Protein AF-A0A2R6CZS1-F1 (afdb_monomer_lite)

Secondary structure (DSSP, 8-state):
------------------------------------TTT---------TTHHHHHHHHHTTPPTTPPEEEEEEEEEGGGTTEEEEEEEESSEEEEE-TTS-EEEEEGGGEEEEEEEEEEEEEEE---HHHHHHHHHHHHHHHHHHHHHH-SSTHHHHHHHHHHHHHHHHHHHHHTT--THHHHHHHHHTSTTHHHHHHHHHHHHHHTTT--HHHHHHHHHHHHHHHHHHHHHHH-SSSHHHHHHHHHHHHHHHHHHHHHTGGGS---EEEEEEEEEEEEEETTS-EEEEEE-TT--HHHHHHHHHHHSPPPPP--

Structure (mmCIF, N/CA/C/O backbone):
data_AF-A0A2R6CZS1-F1
#
_entry.id   AF-A0A2R6CZS1-F1
#
loop_
_atom_site.group_PDB
_atom_site.id
_atom_site.type_symbol
_atom_site.label_atom_id
_atom_site.label_alt_id
_atom_site.label_comp_id
_atom_site.label_asym_id
_atom_site.label_entity_id
_atom_site.label_seq_id
_atom_site.pdbx_PDB_ins_code
_atom_site.Cartn_x
_atom_site.Cartn_y
_atom_site.Cartn_z
_atom_site.occupancy
_atom_site.B_iso_or_equiv
_atom_site.auth_seq_id
_atom_site.auth_comp_id
_atom_site.auth_asym_id
_atom_site.auth_atom_id
_atom_site.pdbx_PDB_model_num
ATOM 1 N N . MET A 1 1 ? -24.677 67.839 47.424 1.00 44.09 1 MET A N 1
ATOM 2 C CA . MET A 1 1 ? -24.000 68.093 46.146 1.00 44.09 1 MET A CA 1
ATOM 3 C C . MET A 1 1 ? -23.561 66.754 45.593 1.00 44.09 1 MET A C 1
ATOM 5 O O . MET A 1 1 ? -22.466 66.319 45.911 1.00 44.09 1 MET A O 1
ATOM 9 N N . ASP A 1 2 ? -24.341 65.982 44.859 1.00 48.34 2 ASP A N 1
ATOM 10 C CA . ASP A 1 2 ? -25.767 65.930 44.513 1.00 48.34 2 ASP A CA 1
ATOM 11 C C . ASP A 1 2 ? -25.983 64.448 44.155 1.00 48.34 2 ASP A C 1
ATOM 13 O O . ASP A 1 2 ? -25.131 63.836 43.513 1.00 48.34 2 ASP A O 1
ATOM 17 N N . ASP A 1 3 ? -26.967 63.788 44.759 1.00 51.31 3 ASP A N 1
ATOM 18 C CA . ASP A 1 3 ? -28.155 63.249 44.090 1.00 51.31 3 ASP A CA 1
ATOM 19 C C . ASP A 1 3 ? -28.030 63.059 42.572 1.00 51.31 3 ASP A C 1
ATOM 21 O O . ASP A 1 3 ? -27.931 64.033 41.829 1.00 51.31 3 ASP A O 1
ATOM 25 N N . SER A 1 4 ? -28.158 61.810 42.104 1.00 56.03 4 SER A N 1
ATOM 26 C CA . SER A 1 4 ? -29.097 61.453 41.025 1.00 56.03 4 SER A CA 1
ATOM 27 C C . SER A 1 4 ? -29.166 59.942 40.801 1.00 56.03 4 SER A C 1
ATOM 29 O O . SER A 1 4 ? -28.193 59.278 40.452 1.00 56.03 4 SER A O 1
ATOM 31 N N . ALA A 1 5 ? -30.379 59.434 40.995 1.00 55.00 5 ALA A N 1
ATOM 32 C CA . ALA A 1 5 ? -30.852 58.114 40.628 1.00 55.00 5 ALA A CA 1
ATOM 33 C C . ALA A 1 5 ? -31.089 57.982 39.112 1.00 55.00 5 ALA A C 1
ATOM 35 O O . ALA A 1 5 ? -31.274 58.982 38.424 1.00 55.00 5 ALA A O 1
ATOM 36 N N . THR A 1 6 ? -31.151 56.741 38.618 1.00 56.19 6 THR A N 1
ATOM 37 C CA . THR A 1 6 ? -32.088 56.205 37.594 1.00 56.19 6 THR A CA 1
ATOM 38 C C . THR A 1 6 ? -31.673 54.745 37.343 1.00 56.19 6 THR A C 1
ATOM 40 O O . THR A 1 6 ? -30.538 54.476 36.974 1.00 56.19 6 THR A O 1
ATOM 43 N N . ALA A 1 7 ? -32.421 53.730 37.785 1.00 47.34 7 ALA A N 1
ATOM 44 C CA . ALA A 1 7 ? -33.712 53.263 37.266 1.00 47.34 7 ALA A CA 1
ATOM 45 C C . ALA A 1 7 ? -33.646 52.949 35.760 1.00 47.34 7 ALA A C 1
ATOM 47 O O . ALA A 1 7 ? -33.643 53.850 34.928 1.00 47.34 7 ALA A O 1
ATOM 48 N N . GLY A 1 8 ? -33.592 51.655 35.436 1.00 52.16 8 GLY A N 1
ATOM 49 C CA . GLY A 1 8 ? -33.530 51.121 34.077 1.00 52.16 8 GLY A CA 1
ATOM 50 C C . GLY A 1 8 ? -33.939 49.653 34.063 1.00 52.16 8 GLY A C 1
ATOM 51 O O . GLY A 1 8 ? -33.132 48.768 33.800 1.00 52.16 8 GLY A O 1
ATOM 52 N N . GLU A 1 9 ? -35.192 49.425 34.440 1.00 49.03 9 GLU A N 1
ATOM 53 C CA . GLU A 1 9 ? -35.922 48.165 34.380 1.00 49.03 9 GLU A CA 1
ATOM 54 C C . GLU A 1 9 ? -36.107 47.747 32.915 1.00 49.03 9 GLU A C 1
ATOM 56 O O . GLU A 1 9 ? -36.651 48.494 32.104 1.00 49.03 9 GLU A O 1
ATOM 61 N N . GLY A 1 10 ? -35.611 46.562 32.566 1.00 52.50 10 GLY A N 1
ATOM 62 C CA . GLY A 1 10 ? -35.689 45.998 31.222 1.00 52.50 10 GLY A CA 1
ATOM 63 C C . GLY A 1 10 ? -35.958 44.504 31.296 1.00 52.50 10 GLY A C 1
ATOM 64 O O . GLY A 1 10 ? -35.114 43.698 30.913 1.00 52.50 10 GLY A O 1
ATOM 65 N N . ALA A 1 11 ? -37.121 44.138 31.835 1.00 49.41 11 ALA A N 1
ATOM 66 C CA . ALA A 1 11 ? -37.651 42.785 31.765 1.00 49.41 11 ALA A CA 1
ATOM 67 C C . ALA A 1 11 ? -37.912 42.428 30.292 1.00 49.41 11 ALA A C 1
ATOM 69 O O . ALA A 1 11 ? -38.894 42.859 29.697 1.00 49.41 11 ALA A O 1
ATOM 70 N N . SER A 1 12 ? -36.996 41.671 29.692 1.00 57.50 12 SER A N 1
ATOM 71 C CA . SER A 1 12 ? -37.218 41.028 28.399 1.00 57.50 12 SER A CA 1
ATOM 72 C C . SER A 1 12 ? -37.677 39.599 28.655 1.00 57.50 12 SER A C 1
ATOM 74 O O . SER A 1 12 ? -36.883 38.741 29.039 1.00 57.50 12 SER A O 1
ATOM 76 N N . GLU A 1 13 ? -38.977 39.370 28.471 1.00 51.00 13 GLU A N 1
ATOM 77 C CA . GLU A 1 13 ? -39.574 38.044 28.340 1.00 51.00 13 GLU A CA 1
ATOM 78 C C . GLU A 1 13 ? -38.841 37.250 27.246 1.00 51.00 13 GLU A C 1
ATOM 80 O O . GLU A 1 13 ? -38.800 37.689 26.090 1.00 51.00 13 GLU A O 1
ATOM 85 N N . PRO A 1 14 ? -38.286 36.063 27.537 1.00 56.94 14 PRO A N 1
ATOM 86 C CA . PRO A 1 14 ? -37.882 35.158 26.482 1.00 56.94 14 PRO A CA 1
ATOM 87 C C . PRO A 1 14 ? -39.150 34.551 25.883 1.00 56.94 14 PRO A C 1
ATOM 89 O O . PRO A 1 14 ? -39.787 33.675 26.464 1.00 56.94 14 PRO A O 1
ATOM 92 N N . THR A 1 15 ? -39.526 35.039 24.702 1.00 50.44 15 THR A N 1
ATOM 93 C CA . THR A 1 15 ? -40.573 34.448 23.871 1.00 50.44 15 THR A CA 1
ATOM 94 C C . THR A 1 15 ? -40.178 33.009 23.542 1.00 50.44 15 THR A C 1
ATOM 96 O O . THR A 1 15 ? -39.342 32.751 22.672 1.00 50.44 15 THR A O 1
ATOM 99 N N . GLU A 1 16 ? -40.775 32.067 24.267 1.00 47.72 16 GLU A N 1
ATOM 100 C CA . GLU A 1 16 ? -40.682 30.629 24.053 1.00 47.72 16 GLU A CA 1
ATOM 101 C C . GLU A 1 16 ? -41.323 30.291 22.702 1.00 47.72 16 GLU A C 1
ATOM 103 O O . GLU A 1 16 ? -42.502 29.964 22.572 1.00 47.72 16 GLU A O 1
ATOM 108 N N . LYS A 1 17 ? -40.530 30.428 21.638 1.00 52.31 17 LYS A N 1
ATOM 109 C CA . LYS A 1 17 ? -40.900 29.978 20.302 1.00 52.31 17 LYS A CA 1
ATOM 110 C C . LYS A 1 17 ? -40.802 28.457 20.307 1.00 52.31 17 LYS A C 1
ATOM 112 O O . LYS A 1 17 ? -39.760 27.877 20.007 1.00 52.31 17 LYS A O 1
ATOM 117 N N . ARG A 1 18 ? -41.907 27.824 20.697 1.00 48.62 18 ARG A N 1
ATOM 118 C CA . ARG A 1 18 ? -42.174 26.391 20.584 1.00 48.62 18 ARG A CA 1
ATOM 119 C C . ARG A 1 18 ? -42.077 26.002 19.107 1.00 48.62 18 ARG A C 1
ATOM 121 O O . ARG A 1 18 ? -43.036 26.091 18.348 1.00 48.62 18 ARG A O 1
ATOM 128 N N . VAL A 1 19 ? -40.866 25.669 18.670 1.00 52.28 19 VAL A N 1
ATOM 129 C CA . VAL A 1 19 ? -40.621 25.077 17.359 1.00 52.28 19 VAL A CA 1
ATOM 130 C C . VAL A 1 19 ? -41.009 23.614 17.489 1.00 52.28 19 VAL A C 1
ATOM 132 O O . VAL A 1 19 ? -40.225 22.802 17.981 1.00 52.28 19 VAL A O 1
ATOM 135 N N . ASP A 1 20 ? -42.227 23.300 17.053 1.00 46.69 20 ASP A N 1
ATOM 136 C CA . ASP A 1 20 ? -42.626 21.949 16.676 1.00 46.69 20 ASP A CA 1
ATOM 137 C C . ASP A 1 20 ? -41.638 21.448 15.617 1.00 46.69 20 ASP A C 1
ATOM 139 O O . ASP A 1 20 ? -41.777 21.677 14.413 1.00 46.69 20 ASP A O 1
ATOM 143 N N . ARG A 1 21 ? -40.573 20.784 16.076 1.00 47.84 21 ARG A N 1
ATOM 144 C CA . ARG A 1 21 ? -39.733 19.956 15.219 1.00 47.84 21 ARG A CA 1
ATOM 145 C C . ARG A 1 21 ? -40.563 18.738 14.861 1.00 47.84 21 ARG A C 1
ATOM 147 O O . ARG A 1 21 ? -40.513 17.717 15.540 1.00 47.84 21 ARG A O 1
ATOM 154 N N . GLY A 1 22 ? -41.321 18.877 13.777 1.00 40.66 22 GLY A N 1
ATOM 155 C CA . GLY A 1 22 ? -41.862 17.754 13.037 1.00 40.66 22 GLY A CA 1
ATOM 156 C C . GLY A 1 22 ? -40.741 16.752 12.791 1.00 40.66 22 GLY A C 1
ATOM 157 O O . GLY A 1 22 ? -39.797 17.016 12.041 1.00 40.66 22 GLY A O 1
ATOM 158 N N . VAL A 1 23 ? -40.841 15.617 13.476 1.00 49.78 23 VAL A N 1
ATOM 159 C CA . VAL A 1 23 ? -40.078 14.404 13.212 1.00 49.78 23 VAL A CA 1
ATOM 160 C C . VAL A 1 23 ? -40.515 13.944 11.826 1.00 49.78 23 VAL A C 1
ATOM 162 O O . VAL A 1 23 ? -41.456 13.174 11.663 1.00 49.78 23 VAL A O 1
ATOM 165 N N . SER A 1 24 ? -39.887 14.513 10.797 1.00 43.50 24 SER A N 1
ATOM 166 C CA . SER A 1 24 ? -39.985 13.984 9.447 1.00 43.50 24 SER A CA 1
ATOM 167 C C . SER A 1 24 ? -39.262 12.648 9.469 1.00 43.50 24 SER A C 1
ATOM 169 O O . SER A 1 24 ? -38.033 12.575 9.510 1.00 43.50 24 SER A O 1
ATOM 171 N N . ASN A 1 25 ? -40.064 11.587 9.527 1.00 42.94 25 ASN A N 1
ATOM 172 C CA . ASN A 1 25 ? -39.655 10.230 9.222 1.00 42.94 25 ASN A CA 1
ATOM 173 C C . ASN A 1 25 ? -39.038 10.277 7.823 1.00 42.94 25 ASN A C 1
ATOM 175 O O . ASN A 1 25 ? -39.735 10.320 6.810 1.00 42.94 25 ASN A O 1
ATOM 179 N N . ARG A 1 26 ? -37.710 10.389 7.776 1.00 45.34 26 ARG A N 1
ATOM 180 C CA . ARG A 1 26 ? -36.924 10.285 6.557 1.00 45.34 26 ARG A CA 1
ATOM 181 C C . ARG A 1 26 ? -36.948 8.812 6.196 1.00 45.34 26 ARG A C 1
ATOM 183 O O . ARG A 1 26 ? -36.054 8.065 6.569 1.00 45.34 26 ARG A O 1
ATOM 190 N N . GLU A 1 27 ? -38.039 8.410 5.554 1.00 43.69 27 GLU A N 1
ATOM 191 C CA . GLU A 1 27 ? -38.155 7.126 4.892 1.00 43.69 27 GLU A CA 1
ATOM 192 C C . GLU A 1 27 ? -36.938 6.981 3.985 1.00 43.69 27 GLU A C 1
ATOM 194 O O . GLU A 1 27 ? -36.731 7.756 3.042 1.00 43.69 27 GLU A O 1
ATOM 199 N N . ASP A 1 28 ? -36.098 6.020 4.359 1.00 45.66 28 ASP A N 1
ATOM 200 C CA . ASP A 1 28 ? -35.058 5.439 3.538 1.00 45.66 28 ASP A CA 1
ATOM 201 C C . ASP A 1 28 ? -35.675 5.112 2.180 1.00 45.66 28 ASP A C 1
ATOM 203 O O . ASP A 1 28 ? -36.330 4.086 1.982 1.00 45.66 28 ASP A O 1
ATOM 207 N N . ARG A 1 29 ? -35.489 6.021 1.218 1.00 45.75 29 ARG A N 1
ATOM 208 C CA . ARG A 1 29 ? -35.665 5.702 -0.190 1.00 45.75 29 ARG A CA 1
ATOM 209 C C . ARG A 1 29 ? -34.675 4.592 -0.476 1.00 45.75 29 ARG A C 1
ATOM 211 O O . ARG A 1 29 ? -33.485 4.857 -0.631 1.00 45.75 29 ARG A O 1
ATOM 218 N N . GLY A 1 30 ? -35.194 3.369 -0.526 1.00 44.06 30 GLY A N 1
ATOM 219 C CA . GLY A 1 30 ? -34.511 2.208 -1.058 1.00 44.06 30 GLY A CA 1
ATOM 220 C C . GLY A 1 30 ? -33.916 2.584 -2.404 1.00 44.06 30 GLY A C 1
ATOM 221 O O . GLY A 1 30 ? -34.618 2.692 -3.409 1.00 44.06 30 GLY A O 1
ATOM 222 N N . VAL A 1 31 ? -32.613 2.852 -2.394 1.00 50.25 31 VAL A N 1
ATOM 223 C CA . VAL A 1 31 ? -31.804 2.988 -3.594 1.00 50.25 31 VAL A CA 1
ATOM 224 C C . VAL A 1 31 ? -31.843 1.612 -4.236 1.00 50.25 31 VAL A C 1
ATOM 226 O O . VAL A 1 31 ? -31.156 0.691 -3.801 1.00 50.25 31 VAL A O 1
ATOM 229 N N . SER A 1 32 ? -32.750 1.474 -5.202 1.00 44.06 32 SER A N 1
ATOM 230 C CA . SER A 1 32 ? -32.903 0.303 -6.053 1.00 44.06 32 SER A CA 1
ATOM 231 C C . SER A 1 32 ? -31.525 -0.100 -6.552 1.00 44.06 32 SER A C 1
ATOM 233 O O . SER A 1 32 ? -30.877 0.673 -7.261 1.00 44.06 32 SER A O 1
ATOM 235 N N . GLY A 1 33 ? -31.084 -1.284 -6.124 1.00 46.06 33 GLY A N 1
ATOM 236 C CA . GLY A 1 33 ? -29.818 -1.889 -6.501 1.00 46.06 33 GLY A CA 1
ATOM 237 C C . GLY A 1 33 ? -29.716 -1.936 -8.014 1.00 46.06 33 GLY A C 1
ATOM 238 O O . GLY A 1 33 ? -30.390 -2.718 -8.675 1.00 46.06 33 GLY A O 1
ATOM 239 N N . ARG A 1 34 ? -28.913 -1.030 -8.567 1.00 52.91 34 ARG A N 1
ATOM 240 C CA . ARG A 1 34 ? -28.350 -1.222 -9.888 1.00 52.91 34 ARG A CA 1
ATOM 241 C C . ARG A 1 34 ? -27.202 -2.188 -9.659 1.00 52.91 34 ARG A C 1
ATOM 243 O O . ARG A 1 34 ? -26.271 -1.878 -8.919 1.00 52.91 34 ARG A O 1
ATOM 250 N N . ASP A 1 35 ? -27.363 -3.383 -10.192 1.00 48.62 35 ASP A N 1
ATOM 251 C CA . ASP A 1 35 ? -26.423 -4.482 -10.072 1.00 48.62 35 ASP A CA 1
ATOM 252 C C . ASP A 1 35 ? -25.105 -4.127 -10.778 1.00 48.62 35 ASP A C 1
ATOM 254 O O . ASP A 1 35 ? -24.860 -4.508 -11.920 1.00 48.62 35 ASP A O 1
ATOM 258 N N . ASP A 1 36 ? -24.231 -3.392 -10.086 1.00 55.59 36 ASP A N 1
ATOM 259 C CA . ASP A 1 36 ? -22.826 -3.159 -10.451 1.00 55.59 36 ASP A CA 1
ATOM 260 C C . ASP A 1 36 ? -22.000 -4.451 -10.248 1.00 55.59 36 ASP A C 1
ATOM 262 O O . ASP A 1 36 ? -20.917 -4.457 -9.663 1.00 55.59 36 ASP A O 1
ATOM 266 N N . HIS A 1 37 ? -22.523 -5.590 -10.707 1.00 53.00 37 HIS A N 1
ATOM 267 C CA . HIS A 1 37 ? -21.981 -6.933 -10.478 1.00 53.00 37 HIS A CA 1
ATOM 268 C C . HIS A 1 37 ? -20.687 -7.242 -11.250 1.00 53.00 37 HIS A C 1
ATOM 270 O O . HIS A 1 37 ? -20.200 -8.366 -11.179 1.00 53.00 37 HIS A O 1
ATOM 276 N N . GLY A 1 38 ? -20.109 -6.275 -11.968 1.00 57.00 38 GLY A N 1
ATOM 277 C CA . GLY A 1 38 ? -18.958 -6.522 -12.843 1.00 57.00 38 GLY A CA 1
ATOM 278 C C . GLY A 1 38 ? -17.673 -5.754 -12.538 1.00 57.00 38 GLY A C 1
ATOM 279 O O . GLY A 1 38 ? -16.644 -6.114 -13.096 1.00 57.00 38 GLY A O 1
ATOM 280 N N . LEU A 1 39 ? -17.699 -4.695 -11.717 1.00 63.91 39 LEU A N 1
ATOM 281 C CA . LEU A 1 39 ? -16.552 -3.768 -11.615 1.00 63.91 39 LEU A CA 1
ATOM 282 C C . LEU A 1 39 ? -16.016 -3.543 -10.204 1.00 63.91 39 LEU A C 1
ATOM 284 O O . LEU A 1 39 ? -14.946 -2.954 -10.064 1.00 63.91 39 LEU A O 1
ATOM 288 N N . THR A 1 40 ? -16.729 -3.985 -9.167 1.00 69.12 40 THR A N 1
ATOM 289 C CA . THR A 1 40 ? -16.258 -3.814 -7.792 1.00 69.12 40 THR A CA 1
ATOM 290 C C . THR A 1 40 ? -16.286 -5.122 -7.033 1.00 69.12 40 THR A C 1
ATOM 292 O O . THR A 1 40 ? -17.357 -5.613 -6.668 1.00 69.12 40 THR A O 1
ATOM 295 N N . THR A 1 41 ? -15.109 -5.652 -6.727 1.00 78.38 41 THR A N 1
ATOM 296 C CA . THR A 1 41 ? -14.991 -6.723 -5.745 1.00 78.38 41 THR A CA 1
ATOM 297 C C . THR A 1 41 ? -15.177 -6.126 -4.357 1.00 78.38 41 THR A C 1
ATOM 299 O O . THR A 1 41 ? -14.598 -5.094 -3.996 1.00 78.38 41 THR A O 1
ATOM 302 N N . VAL A 1 42 ? -16.053 -6.752 -3.573 1.00 79.56 42 VAL A N 1
ATOM 303 C CA . VAL A 1 42 ? -16.189 -6.439 -2.153 1.00 79.56 42 VAL A CA 1
ATOM 304 C C . VAL A 1 42 ? -15.013 -7.103 -1.459 1.00 79.56 42 VAL A C 1
ATOM 306 O O . VAL A 1 42 ? -15.016 -8.313 -1.241 1.00 79.56 42 VAL A O 1
ATOM 309 N N . GLU A 1 43 ? -13.989 -6.321 -1.135 1.00 78.94 43 GLU A N 1
ATOM 310 C CA . GLU A 1 43 ? -12.891 -6.838 -0.330 1.00 78.94 43 GLU A CA 1
ATOM 311 C C . GLU A 1 43 ? -13.422 -7.156 1.060 1.00 78.94 43 GLU A C 1
ATOM 313 O O . GLU A 1 43 ? -13.919 -6.289 1.787 1.00 78.94 43 GLU A O 1
ATOM 318 N N . GLN A 1 44 ? -13.327 -8.435 1.407 1.00 77.38 44 GLN A N 1
ATOM 319 C CA . GLN A 1 44 ? -13.582 -8.888 2.756 1.00 77.38 44 GLN A CA 1
ATOM 320 C C . GLN A 1 44 ? -12.622 -8.146 3.681 1.00 77.38 44 GLN A C 1
ATOM 322 O O . GLN A 1 44 ? -11.414 -8.146 3.443 1.00 77.38 44 GLN A O 1
ATOM 327 N N . TRP A 1 45 ? -13.170 -7.504 4.715 1.00 77.50 45 TRP A N 1
ATOM 328 C CA . TRP A 1 45 ? -12.379 -6.849 5.748 1.00 77.50 45 TRP A CA 1
ATOM 329 C C . TRP A 1 45 ? -11.324 -7.833 6.253 1.00 77.50 45 TRP A C 1
ATOM 331 O O . TRP A 1 45 ? -11.653 -8.836 6.890 1.00 77.50 45 TRP A O 1
ATOM 341 N N . ARG A 1 46 ? -10.060 -7.571 5.914 1.00 70.62 46 ARG A N 1
ATOM 342 C CA . ARG A 1 46 ? -8.929 -8.296 6.470 1.00 70.62 46 ARG A CA 1
ATOM 343 C C . ARG A 1 46 ? -8.442 -7.478 7.653 1.00 70.62 46 ARG A C 1
ATOM 345 O O . ARG A 1 46 ? -7.879 -6.407 7.416 1.00 70.62 46 ARG A O 1
ATOM 352 N N . PRO A 1 47 ? -8.664 -7.940 8.895 1.00 58.75 47 PRO A N 1
ATOM 353 C CA . PRO A 1 47 ? -7.902 -7.393 9.999 1.00 58.75 47 PRO A CA 1
ATOM 354 C C . PRO A 1 47 ? -6.406 -7.489 9.642 1.00 58.75 47 PRO A C 1
ATOM 356 O O . PRO A 1 47 ? -6.012 -8.464 8.979 1.00 58.75 47 PRO A O 1
ATOM 359 N N . PRO A 1 48 ? -5.559 -6.511 10.013 1.00 59.00 48 PRO A N 1
ATOM 360 C CA . PRO A 1 48 ? -4.123 -6.770 10.070 1.00 59.00 48 PRO A CA 1
ATOM 361 C C . PRO A 1 48 ? -3.904 -8.103 10.803 1.00 59.00 48 PRO A C 1
ATOM 363 O O . PRO A 1 48 ? -4.696 -8.502 11.648 1.00 59.00 48 PRO A O 1
ATOM 366 N N . SER A 1 49 ? -2.890 -8.879 10.427 1.00 54.00 49 SER A N 1
ATOM 367 C CA . SER A 1 49 ? -2.702 -10.276 10.864 1.00 54.00 49 SER A CA 1
ATOM 368 C C . SER A 1 49 ? -2.362 -10.445 12.362 1.00 54.00 49 SER A C 1
ATOM 370 O O . SER A 1 49 ? -1.680 -11.388 12.753 1.00 54.00 49 SER A O 1
ATOM 372 N N . SER A 1 50 ? -2.817 -9.525 13.204 1.00 63.22 50 SER A N 1
ATOM 373 C CA . SER A 1 50 ? -2.454 -9.290 14.588 1.00 63.22 50 SER A CA 1
ATOM 374 C C . SER A 1 50 ? -3.550 -9.646 15.586 1.00 63.22 50 SER A C 1
ATOM 376 O O . SER A 1 50 ? -3.367 -9.324 16.748 1.00 63.22 50 SER A O 1
ATOM 378 N N . ALA A 1 51 ? -4.645 -10.327 15.226 1.00 63.31 51 ALA A N 1
ATOM 379 C CA . ALA A 1 51 ? -5.748 -10.537 16.182 1.00 63.31 51 ALA A CA 1
ATOM 380 C C . ALA A 1 51 ? -5.294 -11.244 17.479 1.00 63.31 51 ALA A C 1
ATOM 382 O O . ALA A 1 51 ? -5.815 -10.994 18.568 1.00 63.31 51 ALA A O 1
ATOM 383 N N . LEU A 1 52 ? -4.262 -12.090 17.378 1.00 64.44 52 LEU A N 1
ATOM 384 C CA . LEU A 1 52 ? -3.583 -12.684 18.531 1.00 64.44 52 LEU A CA 1
ATOM 385 C C . LEU A 1 52 ? -2.730 -11.665 19.307 1.00 64.44 52 LEU A C 1
ATOM 387 O O . LEU A 1 52 ? -2.774 -11.658 20.536 1.00 64.44 52 LEU A O 1
ATOM 391 N N . CYS A 1 53 ? -2.026 -10.772 18.610 1.00 79.00 53 CYS A N 1
ATOM 392 C CA . CYS A 1 53 ? -1.309 -9.647 19.213 1.00 79.00 53 CYS A CA 1
ATOM 393 C C . CYS A 1 53 ? -2.260 -8.630 19.863 1.00 79.00 53 CYS A C 1
ATOM 395 O O . CYS A 1 53 ? -1.901 -8.029 20.865 1.00 79.00 53 CYS A O 1
ATOM 397 N N . ALA A 1 54 ? -3.478 -8.449 19.345 1.00 83.19 54 ALA A N 1
ATOM 398 C CA . ALA A 1 54 ? -4.459 -7.519 19.892 1.00 83.19 54 ALA A CA 1
ATOM 399 C C . ALA A 1 54 ? -4.885 -7.933 21.304 1.00 83.19 54 ALA A C 1
ATOM 401 O O . ALA A 1 54 ? -4.938 -7.110 22.216 1.00 83.19 54 ALA A O 1
ATOM 402 N N . ARG A 1 55 ? -5.123 -9.234 21.517 1.00 88.81 55 ARG A N 1
ATOM 403 C CA . ARG A 1 55 ? -5.471 -9.756 22.841 1.00 88.81 55 ARG A CA 1
ATOM 404 C C . ARG A 1 55 ? -4.315 -9.655 23.832 1.00 88.81 55 ARG A C 1
ATOM 406 O O . ARG A 1 55 ? -4.567 -9.311 24.984 1.00 88.81 55 ARG A O 1
ATOM 413 N N . SER A 1 56 ? -3.086 -9.967 23.415 1.00 90.44 56 SER A N 1
ATOM 414 C CA . SER A 1 56 ? -1.919 -9.824 24.293 1.00 90.44 56 SER A CA 1
ATOM 415 C C . SER A 1 56 ? -1.656 -8.356 24.619 1.00 90.44 56 SER A C 1
ATOM 417 O O . SER A 1 56 ? -1.527 -8.027 25.792 1.00 90.44 56 SER A O 1
ATOM 419 N N . ALA A 1 57 ? -1.699 -7.477 23.613 1.00 90.31 57 ALA A N 1
ATOM 420 C CA . ALA A 1 57 ? -1.479 -6.043 23.773 1.00 90.31 57 ALA A CA 1
ATOM 421 C C . ALA A 1 57 ? -2.490 -5.425 24.740 1.00 90.31 57 ALA A C 1
ATOM 423 O O . ALA A 1 57 ? -2.098 -4.742 25.672 1.00 90.31 57 ALA A O 1
ATOM 424 N N . VAL A 1 58 ? -3.789 -5.709 24.588 1.00 93.88 58 VAL A N 1
ATOM 425 C CA . VAL A 1 58 ? -4.805 -5.207 25.530 1.00 93.88 58 VAL A CA 1
ATOM 426 C C . VAL A 1 58 ? -4.667 -5.858 26.909 1.00 93.88 58 VAL A C 1
ATOM 428 O O . VAL A 1 58 ? -4.887 -5.196 27.923 1.00 93.88 58 VAL A O 1
ATOM 431 N N . GLY A 1 59 ? -4.293 -7.140 26.961 1.00 94.44 59 GLY A N 1
ATOM 432 C CA . GLY A 1 59 ? -4.132 -7.899 28.200 1.00 94.44 59 GLY A CA 1
ATOM 433 C C . GLY A 1 59 ? -3.114 -7.295 29.167 1.00 94.44 59 GLY A C 1
ATOM 434 O O . GLY A 1 59 ? -3.333 -7.347 30.375 1.00 94.44 59 GLY A O 1
ATOM 435 N N . GLU A 1 60 ? -2.057 -6.669 28.649 1.00 95.25 60 GLU A N 1
ATOM 436 C CA . GLU A 1 60 ? -1.022 -5.996 29.448 1.00 95.25 60 GLU A CA 1
ATOM 437 C C . GLU A 1 60 ? -1.540 -4.763 30.209 1.00 95.25 60 GLU A C 1
ATOM 439 O O . GLU A 1 60 ? -0.987 -4.409 31.249 1.00 95.25 60 GLU A O 1
ATOM 444 N N . TYR A 1 61 ? -2.634 -4.146 29.747 1.00 95.69 61 TYR A N 1
ATOM 445 C CA . TYR A 1 61 ? -3.234 -2.957 30.369 1.00 95.69 61 TYR A CA 1
ATOM 446 C C . TYR A 1 61 ? -4.473 -3.267 31.227 1.00 95.69 61 TYR A C 1
ATOM 448 O O . TYR A 1 61 ? -5.075 -2.351 31.805 1.00 95.69 61 TYR A O 1
ATOM 456 N N . LEU A 1 62 ? -4.878 -4.540 31.331 1.00 96.81 62 LEU A N 1
ATOM 457 C CA . LEU A 1 62 ? -6.008 -4.946 32.168 1.00 96.81 62 LEU A CA 1
ATOM 458 C C . LEU A 1 62 ? -5.652 -4.855 33.655 1.00 96.81 62 LEU A C 1
ATOM 460 O O . LEU A 1 62 ? -4.604 -5.316 34.104 1.00 96.81 62 LEU A O 1
ATOM 464 N N . GLY A 1 63 ? -6.564 -4.284 34.444 1.00 95.81 63 GLY A N 1
ATOM 465 C CA . GLY A 1 63 ? -6.430 -4.266 35.896 1.00 95.81 63 GLY A CA 1
ATOM 466 C C . GLY A 1 63 ? -6.629 -5.656 36.508 1.00 95.81 63 GLY A C 1
ATOM 467 O O . GLY A 1 63 ? -7.272 -6.531 35.926 1.00 95.81 63 GLY A O 1
ATOM 468 N N . ALA A 1 64 ? -6.133 -5.860 37.731 1.00 95.06 64 ALA A N 1
ATOM 469 C CA . ALA A 1 64 ? -6.363 -7.103 38.467 1.00 95.06 64 ALA A CA 1
ATOM 470 C C . ALA A 1 64 ? -7.874 -7.363 38.648 1.00 95.06 64 ALA A C 1
ATOM 472 O O . ALA A 1 64 ? -8.592 -6.550 39.232 1.00 95.06 64 ALA A O 1
ATOM 473 N N . GLY A 1 65 ? -8.359 -8.496 38.131 1.00 95.06 65 GLY A N 1
ATOM 474 C CA . GLY A 1 65 ? -9.780 -8.867 38.160 1.00 95.06 65 GLY A CA 1
ATOM 475 C C . GLY A 1 65 ? -10.643 -8.200 37.082 1.00 95.06 65 GLY A C 1
ATOM 476 O O . GLY A 1 65 ? -11.853 -8.430 37.039 1.00 95.06 65 GLY A O 1
ATOM 477 N N . GLU A 1 66 ? -10.053 -7.398 36.196 1.00 96.69 66 GLU A N 1
ATOM 478 C CA . GLU A 1 66 ? -10.752 -6.859 35.039 1.00 96.69 66 GLU A CA 1
ATOM 479 C C . GLU A 1 66 ? -10.854 -7.930 33.951 1.00 96.69 66 GLU A C 1
ATOM 481 O O . GLU A 1 66 ? -9.855 -8.466 33.474 1.00 96.69 66 GLU A O 1
ATOM 486 N N . SER A 1 67 ? -12.086 -8.258 33.563 1.00 95.88 67 SER A N 1
ATOM 487 C CA . SER A 1 67 ? -12.349 -9.164 32.452 1.00 95.88 67 SER A CA 1
ATOM 488 C C . SER A 1 67 ? -12.723 -8.373 31.213 1.00 95.88 67 SER A C 1
ATOM 490 O O . SER A 1 67 ? -13.488 -7.402 31.244 1.00 95.88 67 SER A O 1
ATOM 492 N N . LEU A 1 68 ? -12.159 -8.817 30.104 1.00 96.00 68 LEU A N 1
ATOM 493 C CA . LEU A 1 68 ? -12.443 -8.264 28.807 1.00 96.00 68 LEU A CA 1
ATOM 494 C C . LEU A 1 68 ? -13.706 -8.931 28.242 1.00 96.00 68 LEU A C 1
ATOM 496 O O . LEU A 1 68 ? -13.808 -10.157 28.228 1.00 96.00 68 LEU A O 1
ATOM 500 N N . GLN A 1 69 ? -14.661 -8.119 27.789 1.00 95.56 69 GLN A N 1
ATOM 501 C CA . GLN A 1 69 ? -15.941 -8.577 27.239 1.00 95.56 69 GLN A CA 1
ATOM 502 C C . GLN A 1 69 ? -15.901 -8.693 25.714 1.00 95.56 69 GLN A C 1
ATOM 504 O O . GLN A 1 69 ? -16.405 -9.666 25.159 1.00 95.56 69 GLN A O 1
ATOM 509 N N . VAL A 1 70 ? -15.284 -7.716 25.042 1.00 95.25 70 VAL A N 1
ATOM 510 C CA . VAL A 1 70 ? -15.142 -7.680 23.578 1.00 95.25 70 VAL A CA 1
ATOM 511 C C . VAL A 1 70 ? -13.717 -7.258 23.237 1.00 95.25 70 VAL A C 1
ATOM 513 O O . VAL A 1 70 ? -13.232 -6.266 23.774 1.00 95.25 70 VAL A O 1
ATOM 516 N N . ILE A 1 71 ? -13.043 -8.020 22.373 1.00 94.81 71 ILE A N 1
ATOM 517 C CA . ILE A 1 71 ? -11.829 -7.583 21.671 1.00 94.81 71 ILE A CA 1
ATOM 518 C C . ILE A 1 71 ? -12.228 -7.382 20.228 1.00 94.81 71 ILE A C 1
ATOM 520 O O . ILE A 1 71 ? -12.919 -8.225 19.655 1.00 94.81 71 ILE A O 1
ATOM 524 N N . ASP A 1 72 ? -11.739 -6.301 19.653 1.00 94.12 72 ASP A N 1
ATOM 525 C CA . ASP A 1 72 ? -11.832 -6.058 18.232 1.00 94.12 72 ASP A CA 1
ATOM 526 C C . ASP A 1 72 ? -10.560 -5.387 17.721 1.00 94.12 72 ASP A C 1
ATOM 528 O O . ASP A 1 72 ? -9.799 -4.792 18.487 1.00 94.12 72 ASP A O 1
ATOM 532 N N . GLU A 1 73 ? -10.337 -5.472 16.419 1.00 92.50 73 GLU A N 1
ATOM 533 C CA . GLU A 1 73 ? -9.303 -4.692 15.754 1.00 92.50 73 GLU A CA 1
ATOM 534 C C . GLU A 1 73 ? -9.941 -3.524 15.022 1.00 92.50 73 GLU A C 1
ATOM 536 O O . GLU A 1 73 ? -10.905 -3.677 14.267 1.00 92.50 73 GLU A O 1
ATOM 541 N N . VAL A 1 74 ? -9.382 -2.342 15.237 1.00 93.19 74 VAL A N 1
ATOM 542 C CA . VAL A 1 74 ? -9.874 -1.108 14.637 1.00 93.19 74 VAL A CA 1
ATOM 543 C C . VAL A 1 74 ? -8.733 -0.372 13.958 1.00 93.19 74 VAL A C 1
ATOM 545 O O . VAL A 1 74 ? -7.566 -0.592 14.261 1.00 93.19 74 VAL A O 1
ATOM 548 N N . SER A 1 75 ? -9.052 0.560 13.072 1.00 91.25 75 SER A N 1
ATOM 549 C CA . SER A 1 75 ? -8.112 1.599 12.658 1.00 91.25 75 SER A CA 1
ATOM 550 C C . SER A 1 75 ? -8.550 2.953 13.205 1.00 91.25 75 SER A C 1
ATOM 552 O O . SER A 1 75 ? -9.747 3.246 13.303 1.00 91.25 75 SER A O 1
ATOM 554 N N . ARG A 1 76 ? -7.578 3.784 13.593 1.00 91.44 76 ARG A N 1
ATOM 555 C CA . ARG A 1 76 ? -7.834 5.156 14.047 1.00 91.44 76 ARG A CA 1
ATOM 556 C C . ARG A 1 76 ? -7.675 6.113 12.864 1.00 91.44 76 ARG A C 1
ATOM 558 O O . ARG A 1 76 ? -6.552 6.317 12.408 1.00 91.44 76 ARG A O 1
ATOM 565 N N . PRO A 1 77 ? -8.759 6.714 12.346 1.00 87.56 77 PRO A N 1
ATOM 566 C CA . PRO A 1 77 ? -8.664 7.620 11.204 1.00 87.56 77 PRO A CA 1
ATOM 567 C C . PRO A 1 77 ? -7.869 8.890 11.530 1.00 87.56 77 PRO A C 1
ATOM 569 O O . PRO A 1 77 ? -7.201 9.418 10.648 1.00 87.56 77 PRO A O 1
ATOM 572 N N . ASP A 1 78 ? -7.888 9.333 12.791 1.00 88.56 78 ASP A N 1
ATOM 573 C CA . ASP A 1 78 ? -7.154 10.521 13.245 1.00 88.56 78 ASP A CA 1
ATOM 574 C C . ASP A 1 78 ? -5.626 10.326 13.217 1.00 88.56 78 ASP A C 1
ATOM 576 O O . ASP A 1 78 ? -4.885 11.303 13.220 1.00 88.56 78 ASP A O 1
ATOM 580 N N . ASP A 1 79 ? -5.159 9.075 13.146 1.00 85.38 79 ASP A N 1
ATOM 581 C CA . ASP A 1 79 ? -3.743 8.700 13.116 1.00 85.38 79 ASP A CA 1
ATOM 582 C C . ASP A 1 79 ? -3.372 8.033 11.781 1.00 85.38 79 ASP A C 1
ATOM 584 O O . ASP A 1 79 ? -2.753 6.978 11.727 1.00 85.38 79 ASP A O 1
ATOM 588 N N . GLY A 1 80 ? -3.872 8.565 10.662 1.00 85.75 80 GLY A N 1
ATOM 589 C CA . GLY A 1 80 ? -3.549 8.038 9.327 1.00 85.75 80 GLY A CA 1
ATOM 590 C C . GLY A 1 80 ? -4.053 6.614 9.053 1.00 85.75 80 GLY A C 1
ATOM 591 O O . GLY A 1 80 ? -3.628 5.988 8.084 1.00 85.75 80 GLY A O 1
ATOM 592 N N . GLY A 1 81 ? -4.966 6.094 9.879 1.00 86.50 81 GLY A N 1
ATOM 593 C CA . GLY A 1 81 ? -5.452 4.722 9.771 1.00 86.50 81 GLY A CA 1
ATOM 594 C C . GLY A 1 81 ? -4.540 3.687 10.428 1.00 86.50 81 GLY A C 1
ATOM 595 O O . GLY A 1 81 ? -4.656 2.509 10.081 1.00 86.50 81 GLY A O 1
ATOM 596 N N . THR A 1 82 ? -3.671 4.088 11.367 1.00 89.06 82 THR A N 1
ATOM 597 C CA . THR A 1 82 ? -2.863 3.152 12.159 1.00 89.06 82 THR A CA 1
ATOM 598 C C . THR A 1 82 ? -3.766 2.085 12.791 1.00 89.06 82 THR A C 1
ATOM 600 O O . THR A 1 82 ? -4.805 2.419 13.385 1.00 89.06 82 THR A O 1
ATOM 603 N N . PRO A 1 83 ? -3.422 0.794 12.640 1.00 91.31 83 PRO A N 1
ATOM 604 C CA . PRO A 1 83 ? -4.183 -0.287 13.243 1.00 91.31 83 PRO A CA 1
ATOM 605 C C . PRO A 1 83 ? -4.026 -0.253 14.762 1.00 91.31 83 PRO A C 1
ATOM 607 O O . PRO A 1 83 ? -2.931 -0.042 15.263 1.00 91.31 83 PRO A O 1
ATOM 610 N N . ALA A 1 84 ? -5.105 -0.484 15.496 1.00 93.25 84 ALA A N 1
ATOM 611 C CA . ALA A 1 84 ? -5.130 -0.511 16.949 1.00 93.25 84 ALA A CA 1
ATOM 612 C C . ALA A 1 84 ? -6.005 -1.669 17.441 1.00 93.25 84 ALA A C 1
ATOM 614 O O . ALA A 1 84 ? -7.002 -2.045 16.822 1.00 93.25 84 ALA A O 1
ATOM 615 N N . ALA A 1 85 ? -5.642 -2.225 18.588 1.00 94.81 85 ALA A N 1
ATOM 616 C CA . ALA A 1 85 ? -6.453 -3.194 19.298 1.00 94.81 85 ALA A CA 1
ATOM 617 C C . ALA A 1 85 ? -7.429 -2.459 20.216 1.00 94.81 85 ALA A C 1
ATOM 619 O O . ALA A 1 85 ? -7.029 -1.579 20.977 1.00 94.81 85 ALA A O 1
ATOM 620 N N . VAL A 1 86 ? -8.706 -2.823 20.173 1.00 95.56 86 VAL A N 1
ATOM 621 C CA . VAL A 1 86 ? -9.721 -2.283 21.078 1.00 95.56 86 VAL A CA 1
ATOM 622 C C . VAL A 1 86 ? -10.221 -3.374 21.999 1.00 95.56 86 VAL A C 1
ATOM 624 O O . VAL A 1 86 ? -10.673 -4.426 21.556 1.00 95.56 86 VAL A O 1
ATOM 627 N N . GLY A 1 87 ? -10.163 -3.102 23.296 1.00 96.31 87 GLY A N 1
ATOM 628 C CA . GLY A 1 87 ? -10.751 -3.921 24.338 1.00 96.31 87 GLY A CA 1
ATOM 629 C C . GLY A 1 87 ? -11.869 -3.183 25.046 1.00 96.31 87 GLY A C 1
ATOM 630 O O . GLY A 1 87 ? -11.669 -2.092 25.568 1.00 96.31 87 GLY A O 1
ATOM 631 N N . LEU A 1 88 ? -13.037 -3.801 25.127 1.00 97.38 88 LEU A N 1
ATOM 632 C CA . LEU A 1 88 ? -14.124 -3.333 25.969 1.00 97.38 88 LEU A CA 1
ATOM 633 C C . LEU A 1 88 ? -14.170 -4.174 27.240 1.00 97.38 88 LEU A C 1
ATOM 635 O O . LEU A 1 88 ? -14.347 -5.394 27.185 1.00 97.38 88 LEU A O 1
ATOM 639 N N . THR A 1 89 ? -14.030 -3.524 28.387 1.00 96.94 89 THR A N 1
ATOM 640 C CA . THR A 1 89 ? -14.175 -4.158 29.698 1.00 96.94 89 THR A CA 1
ATOM 641 C C . THR A 1 89 ? -15.518 -3.774 30.306 1.00 96.94 89 THR A C 1
ATOM 643 O O . THR A 1 89 ? -16.241 -2.919 29.797 1.00 96.94 89 THR A O 1
ATOM 646 N N . GLY A 1 90 ? -15.861 -4.362 31.452 1.00 96.06 90 GLY A N 1
ATOM 647 C CA . GLY A 1 90 ? -17.039 -3.923 32.201 1.00 96.06 90 GLY A CA 1
ATOM 648 C C . GLY A 1 90 ? -16.940 -2.490 32.740 1.00 96.06 90 GLY A C 1
ATOM 649 O O . GLY A 1 90 ? -17.920 -2.022 33.320 1.00 96.06 90 GLY A O 1
ATOM 650 N N . ARG A 1 91 ? -15.781 -1.814 32.621 1.00 96.19 91 ARG A N 1
ATOM 651 C CA . ARG A 1 91 ? -15.509 -0.495 33.217 1.00 96.19 91 ARG A CA 1
ATOM 652 C C . ARG A 1 91 ? -15.023 0.574 32.256 1.00 96.19 91 ARG A C 1
ATOM 654 O O . ARG A 1 91 ? -15.367 1.733 32.485 1.00 96.19 91 ARG A O 1
ATOM 661 N N . ARG A 1 92 ? -14.262 0.202 31.237 1.00 97.00 92 ARG A N 1
ATOM 662 C CA . ARG A 1 92 ? -13.578 1.130 30.341 1.00 97.00 92 ARG A CA 1
ATOM 663 C C . ARG A 1 92 ? -13.439 0.546 28.941 1.00 97.00 92 ARG A C 1
ATOM 665 O O . ARG A 1 92 ? -13.494 -0.667 28.740 1.00 97.00 92 ARG A O 1
ATOM 672 N N . LEU A 1 93 ? -13.276 1.444 27.987 1.00 97.44 93 LEU A N 1
ATOM 673 C CA . LEU A 1 93 ? -12.849 1.174 26.629 1.00 97.44 93 LEU A CA 1
ATOM 674 C C . LEU A 1 93 ? -11.341 1.429 26.558 1.00 97.44 93 LEU A C 1
ATOM 676 O O . LEU A 1 93 ? -10.887 2.542 26.810 1.00 97.44 93 LEU A O 1
ATOM 680 N N . LEU A 1 94 ? -10.583 0.396 26.214 1.00 97.31 94 LEU A N 1
ATOM 681 C CA . LEU A 1 94 ? -9.143 0.446 26.004 1.00 97.31 94 LEU A CA 1
ATOM 682 C C . LEU A 1 94 ? -8.866 0.425 24.503 1.00 97.31 94 LEU A C 1
ATOM 684 O O . LEU A 1 94 ? -9.363 -0.451 23.799 1.00 97.31 94 LEU A O 1
ATOM 688 N N . VAL A 1 95 ? -8.061 1.364 24.017 1.00 96.19 95 VAL A N 1
ATOM 689 C CA . VAL A 1 95 ? -7.540 1.365 22.645 1.00 96.19 95 VAL A CA 1
ATOM 690 C C . VAL A 1 95 ? -6.024 1.349 22.732 1.00 96.19 95 VAL A C 1
ATOM 692 O O . VAL A 1 95 ? -5.440 2.285 23.267 1.00 96.19 95 VAL A O 1
ATOM 695 N N . VAL A 1 96 ? -5.391 0.295 22.231 1.00 95.69 96 VAL A N 1
ATOM 696 C CA . VAL A 1 96 ? -3.941 0.097 22.277 1.00 95.69 96 VAL A CA 1
ATOM 697 C C . VAL A 1 96 ? -3.401 0.125 20.856 1.00 95.69 96 VAL A C 1
ATOM 699 O O . VAL A 1 96 ? -3.768 -0.700 20.019 1.00 95.69 96 VAL A O 1
ATOM 702 N N . SER A 1 97 ? -2.547 1.097 20.581 1.00 93.69 97 SER A N 1
ATOM 703 C CA . SER A 1 97 ? -1.851 1.245 19.310 1.00 93.69 97 SER A CA 1
ATOM 704 C C . SER A 1 97 ? -0.540 0.429 19.308 1.00 93.69 97 SER A C 1
ATOM 706 O O . SER A 1 97 ? -0.036 0.054 20.369 1.00 93.69 97 SER A O 1
ATOM 708 N N . PRO A 1 98 ? 0.059 0.147 18.136 1.00 90.88 98 PRO A N 1
ATOM 709 C CA . PRO A 1 98 ? 1.241 -0.711 18.013 1.00 90.88 98 PRO A CA 1
ATOM 710 C C . PRO A 1 98 ? 2.520 -0.046 18.534 1.00 90.88 98 PRO A C 1
ATOM 712 O O . PRO A 1 98 ? 3.490 -0.728 18.846 1.00 90.88 98 PRO A O 1
ATOM 715 N N . ASP A 1 99 ? 2.524 1.283 18.617 1.00 91.56 99 ASP A N 1
ATOM 716 C CA . ASP A 1 99 ? 3.597 2.101 19.185 1.00 91.56 99 ASP A CA 1
ATOM 717 C C . ASP A 1 99 ? 3.618 2.074 20.727 1.00 91.56 99 ASP A C 1
ATOM 719 O O . ASP A 1 99 ? 4.469 2.710 21.346 1.00 91.56 99 ASP A O 1
ATOM 723 N N . GLY A 1 100 ? 2.686 1.346 21.353 1.00 91.25 100 GLY A N 1
ATOM 724 C CA . GLY A 1 100 ? 2.510 1.301 22.803 1.00 91.25 100 GLY A CA 1
ATOM 725 C C . GLY A 1 100 ? 1.721 2.488 23.356 1.00 91.25 100 GLY A C 1
ATOM 726 O O . GLY A 1 100 ? 1.519 2.569 24.571 1.00 91.25 100 GLY A O 1
ATOM 727 N N . SER A 1 101 ? 1.247 3.403 22.497 1.00 93.38 101 SER A N 1
ATOM 728 C CA . SER A 1 101 ? 0.293 4.416 22.931 1.00 93.38 101 SER A CA 1
ATOM 729 C C . SER A 1 101 ? -1.029 3.737 23.281 1.00 93.38 101 SER A C 1
ATOM 731 O O . SER A 1 101 ? -1.529 2.871 22.560 1.00 93.38 101 SER A O 1
ATOM 733 N N . PHE A 1 102 ? -1.598 4.112 24.422 1.00 94.56 102 PHE A N 1
ATOM 734 C CA . PHE A 1 102 ? -2.877 3.582 24.862 1.00 94.56 102 PHE A CA 1
ATOM 735 C C . PHE A 1 102 ? -3.817 4.723 25.226 1.00 94.56 102 PHE A C 1
ATOM 737 O O . PHE A 1 102 ? -3.410 5.770 25.732 1.00 94.56 102 PHE A O 1
ATOM 744 N N . LEU A 1 103 ? -5.093 4.513 24.943 1.00 95.69 103 LEU A N 1
ATOM 745 C CA . LEU A 1 103 ? -6.181 5.400 25.301 1.00 95.69 103 LEU A CA 1
ATOM 746 C C . LEU A 1 103 ? -7.133 4.620 26.202 1.00 95.69 103 LEU A C 1
ATOM 748 O O . LEU A 1 103 ? -7.672 3.590 25.796 1.00 95.69 103 LEU A O 1
ATOM 752 N N . ASP A 1 104 ? -7.327 5.121 27.416 1.00 97.12 104 ASP A N 1
ATOM 753 C CA . ASP A 1 104 ? -8.262 4.578 28.396 1.00 97.12 104 ASP A CA 1
ATOM 754 C C . ASP A 1 104 ? -9.445 5.537 28.554 1.00 97.12 104 ASP A C 1
ATOM 756 O O . ASP A 1 104 ? -9.273 6.688 28.960 1.00 97.12 104 ASP A O 1
ATOM 760 N N . VAL A 1 105 ? -10.644 5.068 28.212 1.00 97.00 105 VAL A N 1
ATOM 761 C CA . VAL A 1 105 ? -11.887 5.829 28.344 1.00 97.00 105 VAL A CA 1
ATOM 762 C C . VAL A 1 105 ? -12.832 5.093 29.285 1.00 97.00 105 VAL A C 1
ATOM 764 O O . VAL A 1 105 ? -13.412 4.065 28.931 1.00 97.00 105 VAL A O 1
ATOM 767 N N . GLY A 1 106 ? -13.039 5.644 30.482 1.00 96.69 106 GLY A N 1
ATOM 768 C CA . GLY A 1 106 ? -14.049 5.152 31.421 1.00 96.69 106 GLY A CA 1
ATOM 769 C C . GLY A 1 106 ? -15.449 5.187 30.804 1.00 96.69 106 GLY A C 1
ATOM 770 O O . GLY A 1 106 ? -15.850 6.192 30.220 1.00 96.69 106 GLY A O 1
ATOM 771 N N . LEU A 1 107 ? -16.210 4.095 30.931 1.00 96.12 107 LEU A N 1
ATOM 772 C CA . LEU A 1 107 ? -17.567 4.010 30.368 1.00 96.12 107 LEU A CA 1
ATOM 773 C C . LEU A 1 107 ? -18.553 4.976 31.034 1.00 96.12 107 LEU A C 1
ATOM 775 O O . LEU A 1 107 ? -19.573 5.307 30.447 1.00 96.12 107 LEU A O 1
ATOM 779 N N . ASP A 1 108 ? -18.244 5.419 32.250 1.00 95.12 108 ASP A N 1
ATOM 780 C CA . ASP A 1 108 ? -18.940 6.480 32.980 1.00 95.12 108 ASP A CA 1
ATOM 781 C C . ASP A 1 108 ? -18.777 7.864 32.336 1.00 95.12 108 ASP A C 1
ATOM 783 O O . ASP A 1 108 ? -19.668 8.694 32.471 1.00 95.12 108 ASP A O 1
ATOM 787 N N . ARG A 1 109 ? -17.694 8.088 31.581 1.00 95.50 109 ARG A N 1
ATOM 788 C CA . ARG A 1 109 ? -17.439 9.348 30.866 1.00 95.50 109 ARG A CA 1
ATOM 789 C C . ARG A 1 109 ? -17.975 9.350 29.438 1.00 95.50 109 ARG A C 1
ATOM 791 O O . ARG A 1 109 ? -17.835 10.344 28.732 1.00 95.50 109 ARG A O 1
ATOM 798 N N . VAL A 1 110 ? -18.528 8.237 28.958 1.00 96.31 110 VAL A N 1
ATOM 799 C CA . VAL A 1 110 ? -19.038 8.136 27.586 1.00 96.31 110 VAL A CA 1
ATOM 800 C C . VAL A 1 110 ? -20.422 8.774 27.517 1.00 96.31 110 VAL A C 1
ATOM 802 O O . VAL A 1 110 ? -21.404 8.202 27.979 1.00 96.31 110 VAL A O 1
ATOM 805 N N . CYS A 1 111 ? -20.519 9.943 26.887 1.00 95.56 111 CYS A N 1
ATOM 806 C CA . CYS A 1 111 ? -21.784 10.661 26.730 1.00 95.56 111 CYS A CA 1
ATOM 807 C C . CYS A 1 111 ? -22.628 10.125 25.576 1.00 95.56 111 CYS A C 1
ATOM 809 O O . CYS A 1 111 ? -23.854 10.102 25.653 1.00 95.56 111 CYS A O 1
ATOM 811 N N . SER A 1 112 ? -21.995 9.741 24.464 1.00 95.88 112 SER A N 1
ATOM 812 C CA . SER A 1 112 ? -22.730 9.192 23.326 1.00 95.88 112 SER A CA 1
ATOM 813 C C . SER A 1 112 ? -21.885 8.248 22.485 1.00 95.88 112 SER A C 1
ATOM 815 O O . SER A 1 112 ? -20.684 8.452 22.303 1.00 95.88 112 SER A O 1
ATOM 817 N N . VAL A 1 113 ? -22.547 7.228 21.943 1.00 96.94 113 VAL A N 1
ATOM 818 C CA . VAL A 1 113 ? -21.980 6.284 20.981 1.00 96.94 113 VAL A CA 1
ATOM 819 C C . VAL A 1 113 ? -22.798 6.390 19.704 1.00 96.94 113 VAL A C 1
ATOM 821 O O . VAL A 1 113 ? -24.007 6.160 19.714 1.00 96.94 113 VAL A O 1
ATOM 824 N N . ARG A 1 114 ? -22.151 6.742 18.594 1.00 96.94 114 ARG A N 1
ATOM 825 C CA . ARG A 1 114 ? -22.769 6.743 17.264 1.00 96.94 114 ARG A CA 1
ATOM 826 C C . ARG A 1 114 ? -22.032 5.779 16.361 1.00 96.94 114 ARG A C 1
ATOM 828 O O . ARG A 1 114 ? -20.807 5.765 16.338 1.00 96.94 114 ARG A O 1
ATOM 835 N N . SER A 1 115 ? -22.781 5.007 15.590 1.00 95.75 115 SER A N 1
ATOM 836 C CA . SER A 1 115 ? -22.218 4.113 14.590 1.00 95.75 115 SER A CA 1
ATOM 837 C C . SER A 1 115 ? -22.761 4.472 13.218 1.00 95.75 115 SER A C 1
ATOM 839 O O . SER A 1 115 ? -23.973 4.564 13.044 1.00 95.75 115 SER A O 1
ATOM 841 N N . ASP A 1 116 ? -21.861 4.670 12.262 1.00 95.56 116 ASP A N 1
ATOM 842 C CA . ASP A 1 116 ? -22.194 4.915 10.864 1.00 95.56 116 ASP A CA 1
ATOM 843 C C . ASP A 1 116 ? -21.562 3.828 9.986 1.00 95.56 116 ASP A C 1
ATOM 845 O O . ASP A 1 116 ? -20.430 3.394 10.224 1.00 95.56 116 ASP A O 1
ATOM 849 N N . ARG A 1 117 ? -22.302 3.355 8.982 1.00 93.81 117 ARG A N 1
ATOM 850 C CA . ARG A 1 117 ? -21.811 2.380 8.003 1.00 93.81 117 ARG A CA 1
ATOM 851 C C . ARG A 1 117 ? -21.434 3.136 6.746 1.00 93.81 117 ARG A C 1
ATOM 853 O O . ARG A 1 117 ? -22.295 3.615 6.017 1.00 93.81 117 ARG A O 1
ATOM 860 N N . GLN A 1 118 ? -20.141 3.193 6.469 1.00 89.56 118 GLN A N 1
ATOM 861 C CA . GLN A 1 118 ? -19.618 3.922 5.327 1.00 89.56 118 GLN A CA 1
ATOM 862 C C . GLN A 1 118 ? -18.980 2.941 4.349 1.00 89.56 118 GLN A C 1
ATOM 864 O O . GLN A 1 118 ? -18.236 2.034 4.728 1.00 89.56 118 GLN A O 1
ATOM 869 N N . SER A 1 119 ? -19.301 3.096 3.066 1.00 86.88 119 SER A N 1
ATOM 870 C CA . SER A 1 119 ? -18.623 2.362 2.003 1.00 86.88 119 SER A CA 1
ATOM 871 C C . SER A 1 119 ? -17.662 3.294 1.292 1.00 86.88 119 SER A C 1
ATOM 873 O O . SER A 1 119 ? -18.108 4.253 0.663 1.00 86.88 119 SER A O 1
ATOM 875 N N . TYR A 1 120 ? -16.373 2.990 1.374 1.00 83.69 120 TYR A N 1
ATOM 876 C CA . TYR A 1 120 ? -15.334 3.711 0.659 1.00 83.69 120 TYR A CA 1
ATOM 877 C C . TYR A 1 120 ? -14.911 2.907 -0.560 1.00 83.69 120 TYR A C 1
ATOM 879 O O . TYR A 1 120 ? -14.803 1.680 -0.517 1.00 83.69 120 TYR A O 1
ATOM 887 N N . LEU A 1 121 ? -14.700 3.619 -1.658 1.00 84.25 121 LEU A N 1
ATOM 888 C CA . LEU A 1 121 ? -14.162 3.056 -2.881 1.00 84.25 121 LEU A CA 1
ATOM 889 C C . LEU A 1 121 ? -12.647 3.244 -2.814 1.00 84.25 121 LEU A C 1
ATOM 891 O O . LEU A 1 121 ? -12.147 4.365 -2.878 1.00 84.25 121 LEU A O 1
ATOM 895 N N . GLY A 1 122 ? -11.938 2.151 -2.562 1.00 81.88 122 GLY A N 1
ATOM 896 C CA . GLY A 1 122 ? -10.487 2.103 -2.593 1.00 81.88 122 GLY A CA 1
ATOM 897 C C . GLY A 1 122 ? -10.017 1.666 -3.972 1.00 81.88 122 GLY A C 1
ATOM 898 O O . GLY A 1 122 ? -10.649 0.834 -4.618 1.00 81.88 122 GLY A O 1
ATOM 899 N N . VAL A 1 123 ? -8.888 2.206 -4.413 1.00 80.31 123 VAL A N 1
ATOM 900 C CA . VAL A 1 123 ? -8.150 1.637 -5.539 1.00 80.31 123 VAL A CA 1
ATOM 901 C C . VAL A 1 123 ? -7.122 0.698 -4.927 1.00 80.31 123 VAL A C 1
ATOM 903 O O . VAL A 1 123 ? -6.213 1.151 -4.231 1.00 80.31 123 VAL A O 1
ATOM 906 N N . ARG A 1 124 ? -7.300 -0.609 -5.111 1.00 78.06 124 ARG A N 1
ATOM 907 C CA . ARG A 1 124 ? -6.316 -1.611 -4.700 1.00 78.06 124 ARG A CA 1
ATOM 908 C C . ARG A 1 124 ? -5.815 -2.281 -5.962 1.00 78.06 124 ARG A C 1
ATOM 910 O O . ARG A 1 124 ? -6.604 -2.713 -6.791 1.00 78.06 124 ARG A O 1
ATOM 917 N N . GLY A 1 125 ? -4.504 -2.342 -6.105 1.00 76.00 125 GLY A N 1
ATOM 918 C CA . GLY A 1 125 ? -3.927 -2.951 -7.283 1.00 76.00 125 GLY A CA 1
ATOM 919 C C . GLY A 1 125 ? -2.569 -2.389 -7.619 1.00 76.00 125 GLY A C 1
ATOM 920 O O . GLY A 1 125 ? -2.290 -1.210 -7.403 1.00 76.00 125 GLY A O 1
ATOM 921 N N . ASN A 1 126 ? -1.736 -3.259 -8.159 1.00 77.00 126 ASN A N 1
ATOM 922 C CA . ASN A 1 126 ? -0.568 -2.876 -8.918 1.00 77.00 126 ASN A CA 1
ATOM 923 C C . ASN A 1 126 ? -0.953 -3.160 -10.368 1.00 77.00 126 ASN A C 1
ATOM 925 O O . ASN A 1 126 ? -1.011 -4.321 -10.754 1.00 77.00 126 ASN A O 1
ATOM 929 N N . ASP A 1 127 ? -1.330 -2.136 -11.133 1.00 85.44 127 ASP A N 1
ATOM 930 C CA . ASP A 1 127 ? -1.687 -2.317 -12.542 1.00 85.44 127 ASP A CA 1
ATOM 931 C C . ASP A 1 127 ? -0.457 -2.099 -13.407 1.00 85.44 127 ASP A C 1
ATOM 933 O O . ASP A 1 127 ? 0.153 -1.022 -13.395 1.00 85.44 127 ASP A O 1
ATOM 937 N N . TYR A 1 128 ? -0.120 -3.114 -14.200 1.00 85.25 128 TYR A N 1
ATOM 938 C CA . TYR A 1 128 ? 0.960 -3.025 -15.169 1.00 85.25 128 TYR A CA 1
ATOM 939 C C . TYR A 1 128 ? 0.751 -1.860 -16.134 1.00 85.25 128 TYR A C 1
ATOM 941 O O . TYR A 1 128 ? 1.727 -1.290 -16.603 1.00 85.25 128 TYR A O 1
ATOM 949 N N . ARG A 1 129 ? -0.494 -1.452 -16.414 1.00 87.31 129 ARG A N 1
ATOM 950 C CA . ARG A 1 129 ? -0.801 -0.308 -17.279 1.00 87.31 129 ARG A CA 1
ATOM 951 C C . ARG A 1 129 ? -0.267 0.995 -16.708 1.00 87.31 129 ARG A C 1
ATOM 953 O O . ARG A 1 129 ? 0.192 1.827 -17.481 1.00 87.31 129 ARG A O 1
ATOM 960 N N . LEU A 1 130 ? -0.271 1.176 -15.385 1.00 87.00 130 LEU A N 1
ATOM 961 C CA . LEU A 1 130 ? 0.343 2.354 -14.769 1.00 87.00 130 LEU A CA 1
ATOM 962 C C . LEU A 1 130 ? 1.860 2.329 -14.947 1.00 87.00 130 LEU A C 1
ATOM 964 O O . LEU A 1 130 ? 2.428 3.321 -15.397 1.00 87.00 130 LEU A O 1
ATOM 968 N N . VAL A 1 131 ? 2.509 1.197 -14.661 1.00 87.06 131 VAL A N 1
ATOM 969 C CA . VAL A 1 131 ? 3.965 1.042 -14.838 1.00 87.06 131 VAL A CA 1
ATOM 970 C C . VAL A 1 131 ? 4.359 1.209 -16.309 1.00 87.06 131 VAL A C 1
ATOM 972 O O . VAL A 1 131 ? 5.333 1.893 -16.614 1.00 87.06 131 VAL A O 1
ATOM 975 N N . LEU A 1 132 ? 3.561 0.657 -17.224 1.00 87.81 132 LEU A N 1
ATOM 976 C CA . LEU A 1 132 ? 3.703 0.787 -18.670 1.00 87.81 132 LEU A CA 1
ATOM 977 C C . LEU A 1 132 ? 3.558 2.246 -19.112 1.00 87.81 132 LEU A C 1
ATOM 979 O O . LEU A 1 132 ? 4.419 2.745 -19.826 1.00 87.81 132 LEU A O 1
ATOM 983 N N . CYS A 1 133 ? 2.509 2.948 -18.672 1.00 88.12 133 CYS A N 1
ATOM 984 C CA . CYS A 1 133 ? 2.288 4.360 -18.990 1.00 88.12 133 CYS A CA 1
ATOM 985 C C . CYS A 1 133 ? 3.413 5.248 -18.454 1.00 88.12 133 CYS A C 1
ATOM 987 O O . CYS A 1 133 ? 3.893 6.121 -19.173 1.00 88.12 133 CYS A O 1
ATOM 989 N N . VAL A 1 134 ? 3.857 5.018 -17.215 1.00 87.25 134 VAL A N 1
ATOM 990 C CA . VAL A 1 134 ? 4.979 5.749 -16.614 1.00 87.25 134 VAL A CA 1
ATOM 991 C C . VAL A 1 134 ? 6.262 5.473 -17.393 1.00 87.25 134 VAL A C 1
ATOM 993 O O . VAL A 1 134 ? 6.930 6.417 -17.808 1.00 87.25 134 VAL A O 1
ATOM 996 N N . GLY A 1 135 ? 6.583 4.206 -17.662 1.00 87.31 135 GLY A N 1
ATOM 997 C CA . GLY A 1 135 ? 7.748 3.825 -18.459 1.00 87.31 135 GLY A CA 1
ATOM 998 C C . GLY A 1 135 ? 7.728 4.459 -19.851 1.00 87.31 135 GLY A C 1
ATOM 999 O O . GLY A 1 135 ? 8.715 5.052 -20.284 1.00 87.31 135 GLY A O 1
ATOM 1000 N N . TYR A 1 136 ? 6.582 4.419 -20.526 1.00 88.19 136 TYR A N 1
ATOM 1001 C CA . TYR A 1 136 ? 6.404 5.003 -21.849 1.00 88.19 136 TYR A CA 1
ATOM 1002 C C . TYR A 1 136 ? 6.563 6.529 -21.832 1.00 88.19 136 TYR A C 1
ATOM 1004 O O . TYR A 1 136 ? 7.238 7.091 -22.695 1.00 88.19 136 TYR A O 1
ATOM 1012 N N . LEU A 1 137 ? 6.017 7.203 -20.816 1.00 88.31 137 LEU A N 1
ATOM 1013 C CA . LEU A 1 137 ? 6.186 8.643 -20.630 1.00 88.31 137 LEU A CA 1
ATOM 1014 C C . LEU A 1 137 ? 7.660 9.010 -20.415 1.00 88.31 137 LEU A C 1
ATOM 1016 O O . LEU A 1 137 ? 8.155 9.931 -21.062 1.00 88.31 137 LEU A O 1
ATOM 1020 N N . PHE A 1 138 ? 8.380 8.268 -19.567 1.00 84.44 138 PHE A N 1
ATOM 1021 C CA . PHE A 1 138 ? 9.823 8.444 -19.377 1.00 84.44 138 PHE A CA 1
ATOM 1022 C C . PHE A 1 138 ? 10.601 8.241 -20.682 1.00 84.44 138 PHE A C 1
ATOM 1024 O O . PHE A 1 138 ? 11.504 9.025 -20.979 1.00 84.44 138 PHE A O 1
ATOM 1031 N N . ALA A 1 139 ? 10.221 7.243 -21.486 1.00 85.75 139 ALA A N 1
ATOM 1032 C CA . ALA A 1 139 ? 10.832 6.990 -22.785 1.00 85.75 139 ALA A CA 1
ATOM 1033 C C . ALA A 1 139 ? 10.635 8.167 -23.756 1.00 85.75 139 ALA A C 1
ATOM 1035 O O . ALA A 1 139 ? 11.599 8.626 -24.366 1.00 85.75 139 ALA A O 1
ATOM 1036 N N . ILE A 1 140 ? 9.412 8.702 -23.861 1.00 87.31 140 ILE A N 1
AT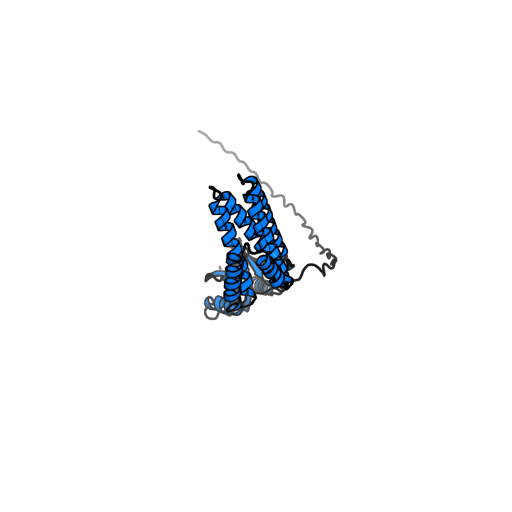OM 1037 C CA . ILE A 1 140 ? 9.119 9.858 -24.723 1.00 87.31 140 ILE A CA 1
ATOM 1038 C C . ILE A 1 140 ? 9.863 11.101 -24.244 1.00 87.31 140 ILE A C 1
ATOM 1040 O O . ILE A 1 140 ? 10.525 11.758 -25.045 1.00 87.31 140 ILE A O 1
ATOM 1044 N N . VAL A 1 141 ? 9.753 11.441 -22.958 1.00 85.69 141 VAL A N 1
ATOM 1045 C CA . VAL A 1 141 ? 10.362 12.659 -22.405 1.00 85.69 141 VAL A CA 1
ATOM 1046 C C . VAL A 1 141 ? 11.881 12.600 -22.531 1.00 85.69 141 VAL A C 1
ATOM 1048 O O . VAL A 1 141 ? 12.494 13.585 -22.940 1.00 85.69 141 VAL A O 1
ATOM 1051 N N . GLY A 1 142 ? 12.485 11.443 -22.249 1.00 83.12 142 GLY A N 1
ATOM 1052 C CA . GLY A 1 142 ? 13.911 11.223 -22.452 1.00 83.12 142 GLY A CA 1
ATOM 1053 C C . GLY A 1 142 ? 14.314 11.416 -23.915 1.00 83.12 142 GLY A C 1
ATOM 1054 O O . GLY A 1 142 ? 15.237 12.178 -24.193 1.00 83.12 142 GLY A O 1
ATOM 1055 N N . LEU A 1 143 ? 13.585 10.811 -24.858 1.00 83.88 143 LEU A N 1
ATOM 1056 C CA . LEU A 1 143 ? 13.898 10.894 -26.286 1.00 83.88 143 LEU A CA 1
ATOM 1057 C C . LEU A 1 143 ? 13.750 12.320 -26.835 1.00 83.88 143 LEU A C 1
ATOM 1059 O O . LEU A 1 143 ? 14.646 12.813 -27.519 1.00 83.88 143 LEU A O 1
ATOM 1063 N N . VAL A 1 144 ? 12.638 12.991 -26.523 1.00 84.81 144 VAL A N 1
ATOM 1064 C CA . VAL A 1 144 ? 12.397 14.393 -26.905 1.00 84.81 144 VAL A CA 1
ATOM 1065 C C . VAL A 1 144 ? 13.453 15.298 -26.278 1.00 84.81 144 VAL A C 1
ATOM 1067 O O . VAL A 1 144 ? 13.966 16.193 -26.945 1.00 84.81 144 VAL A O 1
ATOM 1070 N N . GLY A 1 145 ? 13.824 15.032 -25.025 1.00 83.81 145 GLY A N 1
ATOM 1071 C CA . GLY A 1 145 ? 14.898 15.730 -24.338 1.00 83.81 145 GLY A CA 1
ATOM 1072 C C . GLY A 1 145 ? 16.236 15.588 -25.063 1.00 83.81 145 GLY A C 1
ATOM 1073 O O . GLY A 1 145 ? 16.861 16.599 -25.365 1.00 83.81 145 GLY A O 1
ATOM 1074 N N . VAL A 1 146 ? 16.642 14.359 -25.409 1.00 83.38 146 VAL A N 1
ATOM 1075 C CA . VAL A 1 146 ? 17.871 14.101 -26.178 1.00 83.38 146 VAL A CA 1
ATOM 1076 C C . VAL A 1 146 ? 17.851 14.857 -27.506 1.00 83.38 146 VAL A C 1
ATOM 1078 O O . VAL A 1 146 ? 18.841 15.504 -27.836 1.00 83.38 146 VAL A O 1
ATOM 1081 N N . LEU A 1 147 ? 16.734 14.827 -28.240 1.00 84.06 147 LEU A N 1
ATOM 1082 C CA . LEU A 1 147 ? 16.578 15.550 -29.509 1.00 84.06 147 LEU A CA 1
ATOM 1083 C C . LEU A 1 147 ? 16.686 17.071 -29.342 1.00 84.06 147 LEU A C 1
ATOM 1085 O O . LEU A 1 147 ? 17.261 17.741 -30.195 1.00 84.06 147 LEU A O 1
ATOM 1089 N N . ALA A 1 148 ? 16.141 17.614 -28.254 1.00 83.56 148 ALA A N 1
ATOM 1090 C CA . ALA A 1 148 ? 16.173 19.044 -27.971 1.00 83.56 148 ALA A CA 1
ATOM 1091 C C . ALA A 1 148 ? 17.558 19.527 -27.513 1.00 83.56 148 ALA A C 1
ATOM 1093 O O . ALA A 1 148 ? 17.927 20.667 -27.788 1.00 83.56 148 ALA A O 1
ATOM 1094 N N . THR A 1 149 ? 18.323 18.683 -26.811 1.00 82.50 149 THR A N 1
ATOM 1095 C CA . THR A 1 149 ? 19.640 19.053 -26.270 1.00 82.50 149 THR A CA 1
ATOM 1096 C C . THR A 1 149 ? 20.811 18.650 -27.158 1.00 82.50 149 THR A C 1
ATOM 1098 O O . THR A 1 149 ? 21.915 19.144 -26.942 1.00 82.50 149 THR A O 1
ATOM 1101 N N . SER A 1 150 ? 20.613 17.750 -28.128 1.00 80.69 150 SER A N 1
ATOM 1102 C CA . SER A 1 150 ? 21.717 17.245 -28.942 1.00 80.69 150 SER A CA 1
ATOM 1103 C C . SER A 1 150 ? 22.309 18.348 -29.811 1.00 80.69 150 SER A C 1
ATOM 1105 O O . SER A 1 150 ? 21.625 18.923 -30.657 1.00 80.69 150 SER A O 1
ATOM 1107 N N . THR A 1 151 ? 23.606 18.589 -29.652 1.00 81.75 151 THR A N 1
ATOM 1108 C CA . THR A 1 151 ? 24.368 19.489 -30.537 1.00 81.75 151 THR A CA 1
ATOM 1109 C C . THR A 1 151 ? 24.914 18.761 -31.768 1.00 81.75 151 THR A C 1
ATOM 1111 O O . THR A 1 151 ? 25.280 19.389 -32.759 1.00 81.75 151 THR A O 1
ATOM 1114 N N . SER A 1 152 ? 24.933 17.425 -31.726 1.00 79.38 152 SER A N 1
ATOM 1115 C CA . SER A 1 152 ? 25.418 16.549 -32.789 1.00 79.38 152 SER A CA 1
ATOM 1116 C C . SER A 1 152 ? 24.294 15.685 -33.357 1.00 79.38 152 SER A C 1
ATOM 1118 O O . SER A 1 152 ? 23.537 15.061 -32.615 1.00 79.38 152 SER A O 1
ATOM 1120 N N . ALA A 1 153 ? 24.241 15.559 -34.686 1.00 80.88 153 ALA A N 1
ATOM 1121 C CA . ALA A 1 153 ? 23.300 14.673 -35.380 1.00 80.88 153 ALA A CA 1
ATOM 1122 C C . ALA A 1 153 ? 23.519 13.175 -35.062 1.00 80.88 153 ALA A C 1
ATOM 1124 O O . ALA A 1 153 ? 22.653 12.336 -35.326 1.00 80.88 153 ALA A O 1
ATOM 1125 N N . LEU A 1 154 ? 24.669 12.817 -34.480 1.00 76.69 154 LEU A N 1
ATOM 1126 C CA . LEU A 1 154 ? 24.978 11.438 -34.101 1.00 76.69 154 LEU A CA 1
ATOM 1127 C C . LEU A 1 154 ? 24.256 11.004 -32.819 1.00 76.69 154 LEU A C 1
ATOM 1129 O O . LEU A 1 154 ? 23.862 9.843 -32.722 1.00 76.69 154 LEU A O 1
ATOM 1133 N N . THR A 1 155 ? 24.025 11.917 -31.873 1.00 72.12 155 THR A N 1
ATOM 1134 C CA . THR A 1 155 ? 23.386 11.625 -30.580 1.00 72.12 155 THR A CA 1
ATOM 1135 C C . THR A 1 155 ? 22.000 10.968 -30.727 1.00 72.12 155 THR A C 1
ATOM 1137 O O . THR A 1 155 ? 21.804 9.887 -30.163 1.00 72.12 155 THR A O 1
ATOM 1140 N N . PRO A 1 156 ? 21.052 11.500 -31.530 1.00 72.62 156 PRO A N 1
ATOM 1141 C CA . PRO A 1 156 ? 19.754 10.847 -31.714 1.00 72.62 156 PRO A CA 1
ATOM 1142 C C . PRO A 1 156 ? 19.863 9.506 -32.447 1.00 72.62 156 PRO A C 1
ATOM 1144 O O . PRO A 1 156 ? 19.113 8.579 -32.150 1.00 72.62 156 PRO A O 1
ATOM 1147 N N . THR A 1 157 ? 20.831 9.362 -33.356 1.00 78.88 157 THR A N 1
ATOM 1148 C CA . THR A 1 157 ? 21.063 8.105 -34.082 1.00 78.88 157 THR A CA 1
ATOM 1149 C C . THR A 1 157 ? 21.541 7.006 -33.132 1.00 78.88 157 THR A C 1
ATOM 1151 O O . THR A 1 157 ? 21.039 5.884 -33.181 1.00 78.88 157 THR A O 1
ATOM 1154 N N . VAL A 1 158 ? 22.465 7.324 -32.221 1.00 72.81 158 VAL A N 1
ATOM 1155 C CA . VAL A 1 158 ? 22.954 6.395 -31.189 1.00 72.81 158 VAL A CA 1
ATOM 1156 C C . VAL A 1 158 ? 21.841 6.034 -30.203 1.00 72.81 158 VAL A C 1
ATOM 1158 O O . VAL A 1 158 ? 21.682 4.857 -29.867 1.00 72.81 158 VAL A O 1
ATOM 1161 N N . ALA A 1 159 ? 21.028 7.011 -29.789 1.00 72.06 159 ALA A N 1
ATOM 1162 C CA . ALA A 1 159 ? 19.882 6.774 -28.915 1.00 72.06 159 ALA A CA 1
ATOM 1163 C C . ALA A 1 159 ? 18.862 5.824 -29.568 1.00 72.06 159 ALA A C 1
ATOM 1165 O O . ALA A 1 159 ? 18.506 4.803 -28.979 1.00 72.06 159 ALA A O 1
ATOM 1166 N N . LEU A 1 160 ? 18.468 6.087 -30.821 1.00 77.44 160 LEU A N 1
ATOM 1167 C CA . LEU A 1 160 ? 17.552 5.228 -31.581 1.00 77.44 160 LEU A CA 1
ATOM 1168 C C . LEU A 1 160 ? 18.130 3.836 -31.835 1.00 77.44 160 LEU A C 1
ATOM 1170 O O . LEU A 1 160 ? 17.418 2.847 -31.688 1.00 77.44 160 LEU A O 1
ATOM 1174 N N . THR A 1 161 ? 19.419 3.740 -32.167 1.00 78.75 161 THR A N 1
ATOM 1175 C CA . THR A 1 161 ? 20.095 2.447 -32.366 1.00 78.75 161 THR A CA 1
ATOM 1176 C C . THR A 1 161 ? 20.110 1.638 -31.075 1.00 78.75 161 THR A C 1
ATOM 1178 O O . THR A 1 161 ? 19.971 0.420 -31.105 1.00 78.75 161 THR A O 1
ATOM 1181 N N . T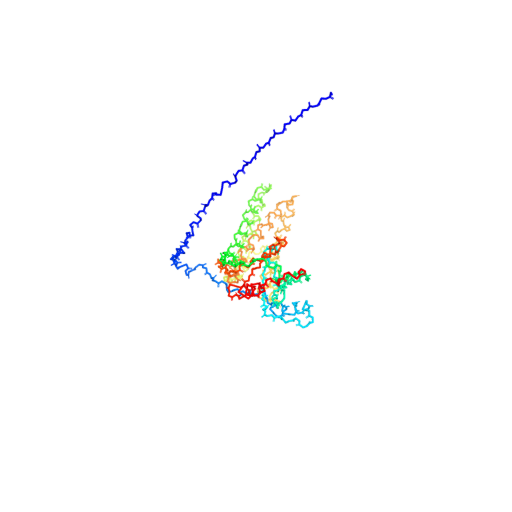HR A 1 162 ? 20.223 2.308 -29.930 1.00 75.25 162 THR A N 1
ATOM 1182 C CA . THR A 1 162 ? 20.192 1.640 -28.630 1.00 75.25 162 THR A CA 1
ATOM 1183 C C . THR A 1 162 ? 18.800 1.131 -28.306 1.00 75.25 162 THR A C 1
ATOM 1185 O O . THR A 1 162 ? 18.643 -0.044 -27.989 1.00 75.25 162 THR A O 1
ATOM 1188 N N . VAL A 1 163 ? 17.778 1.979 -28.436 1.00 73.94 163 VAL A N 1
ATOM 1189 C CA . VAL A 1 163 ? 16.387 1.564 -28.212 1.00 73.94 163 VAL A CA 1
ATOM 1190 C C . VAL A 1 163 ? 16.014 0.429 -29.170 1.00 73.94 163 VAL A C 1
ATOM 1192 O O . VAL A 1 163 ? 15.499 -0.599 -28.738 1.00 73.94 163 VAL A O 1
ATOM 1195 N N . GLY A 1 164 ? 16.358 0.562 -30.453 1.00 76.94 164 GLY A N 1
ATOM 1196 C CA . GLY A 1 164 ? 16.147 -0.470 -31.465 1.00 76.94 164 GLY A CA 1
ATOM 1197 C C . GLY A 1 164 ? 16.902 -1.764 -31.165 1.00 76.94 164 GLY A C 1
ATOM 1198 O O . GLY A 1 164 ? 16.333 -2.839 -31.309 1.00 76.94 164 GLY A O 1
ATOM 1199 N N . GLY A 1 165 ? 18.146 -1.680 -30.688 1.00 76.25 165 GLY A N 1
ATOM 1200 C CA . GLY A 1 165 ? 18.945 -2.837 -30.285 1.00 76.25 165 GLY A CA 1
ATOM 1201 C C . GLY A 1 165 ? 18.341 -3.588 -29.099 1.00 76.25 165 GLY A C 1
ATOM 1202 O O . GLY A 1 165 ? 18.267 -4.816 -29.132 1.00 76.25 165 GLY A O 1
ATOM 1203 N N . VAL A 1 166 ? 17.842 -2.869 -28.089 1.00 71.94 166 VAL A N 1
ATOM 1204 C CA . VAL A 1 166 ? 17.145 -3.468 -26.937 1.00 71.94 166 VAL A CA 1
ATOM 1205 C C . VAL A 1 166 ? 15.856 -4.160 -27.384 1.00 71.94 166 VAL A C 1
ATOM 1207 O O . VAL A 1 166 ? 15.646 -5.324 -27.050 1.00 71.94 166 VAL A O 1
ATOM 1210 N N . LEU A 1 167 ? 15.031 -3.489 -28.197 1.00 73.38 167 LEU A N 1
ATOM 1211 C CA . LEU A 1 167 ? 13.779 -4.057 -28.713 1.00 73.38 167 LEU A CA 1
ATOM 1212 C C . LEU A 1 167 ? 14.016 -5.270 -29.621 1.00 73.38 167 LEU A C 1
ATOM 1214 O O . LEU A 1 167 ? 13.294 -6.258 -29.528 1.00 73.38 167 LEU A O 1
ATOM 1218 N N . LEU A 1 168 ? 15.038 -5.220 -30.478 1.00 74.69 168 LEU A N 1
ATOM 1219 C CA . LEU A 1 168 ? 15.417 -6.339 -31.337 1.00 74.69 168 LEU A CA 1
ATOM 1220 C C . LEU A 1 168 ? 15.904 -7.529 -30.502 1.00 74.69 168 LEU A C 1
ATOM 1222 O O . LEU A 1 168 ? 15.537 -8.662 -30.794 1.00 74.69 168 LEU A O 1
ATOM 1226 N N . THR A 1 169 ? 16.705 -7.277 -29.463 1.00 69.50 169 THR A N 1
ATOM 1227 C CA . THR A 1 169 ? 17.208 -8.331 -28.569 1.00 69.50 169 THR A CA 1
ATOM 1228 C C . THR A 1 169 ? 16.057 -9.015 -27.832 1.00 69.50 169 THR A C 1
ATOM 1230 O O . THR A 1 169 ? 16.003 -10.242 -27.805 1.00 69.50 169 THR A O 1
ATOM 1233 N N . ASP A 1 170 ? 15.097 -8.242 -27.311 1.00 67.88 170 ASP A N 1
ATOM 1234 C CA . ASP A 1 170 ? 13.873 -8.782 -26.704 1.00 67.88 170 ASP A CA 1
ATOM 1235 C C . ASP A 1 170 ? 13.033 -9.571 -27.724 1.00 67.88 170 ASP A C 1
ATOM 1237 O O . ASP A 1 170 ? 12.595 -10.684 -27.437 1.00 67.88 170 ASP A O 1
ATOM 1241 N N . HIS A 1 171 ? 12.863 -9.057 -28.947 1.00 72.50 171 HIS A N 1
ATOM 1242 C CA . HIS A 1 171 ? 12.105 -9.741 -29.997 1.00 72.50 171 HIS A CA 1
ATOM 1243 C C . HIS A 1 171 ? 12.738 -11.076 -30.412 1.00 72.50 171 HIS A C 1
ATOM 1245 O O . HIS A 1 171 ? 12.043 -12.086 -30.503 1.00 72.50 171 HIS A O 1
ATOM 1251 N N . VAL A 1 172 ? 14.055 -11.096 -30.631 1.00 71.00 172 VAL A N 1
ATOM 1252 C CA . VAL A 1 172 ? 14.813 -12.308 -30.977 1.00 71.00 172 VAL A CA 1
ATOM 1253 C C . VAL A 1 172 ? 14.702 -13.349 -29.869 1.00 71.00 172 VAL A C 1
ATOM 1255 O O . VAL A 1 172 ? 14.459 -14.519 -30.163 1.00 71.00 172 VAL A O 1
ATOM 1258 N N . TYR A 1 173 ? 14.835 -12.920 -28.611 1.00 67.19 173 TYR A N 1
ATOM 1259 C CA . TYR A 1 173 ? 14.693 -13.801 -27.456 1.00 67.19 173 TYR A CA 1
ATOM 1260 C C . TYR A 1 173 ? 13.292 -14.426 -27.401 1.00 67.19 173 TYR A C 1
ATOM 1262 O O . TYR A 1 173 ? 13.166 -15.640 -27.266 1.00 67.19 173 TYR A O 1
ATOM 1270 N N . ARG A 1 174 ? 12.230 -13.629 -27.595 1.00 67.38 174 ARG A N 1
ATOM 1271 C CA . ARG A 1 174 ? 10.837 -14.120 -27.592 1.00 67.38 174 ARG A CA 1
ATOM 1272 C C . ARG A 1 174 ? 10.517 -15.058 -28.744 1.00 67.38 174 ARG A C 1
ATOM 1274 O O . ARG A 1 174 ? 9.773 -16.015 -28.566 1.00 67.38 174 ARG A O 1
ATOM 1281 N N . ALA A 1 175 ? 11.032 -14.760 -29.929 1.00 76.12 175 ALA A N 1
ATOM 1282 C CA . ALA A 1 175 ? 10.746 -15.542 -31.121 1.00 76.12 175 ALA A CA 1
ATOM 1283 C C . ALA A 1 175 ? 11.592 -16.828 -31.199 1.00 76.12 175 ALA A C 1
ATOM 1285 O O . ALA A 1 175 ? 11.433 -17.593 -32.149 1.00 76.12 175 ALA A O 1
ATOM 1286 N N . GLY A 1 176 ? 12.493 -17.063 -30.232 1.00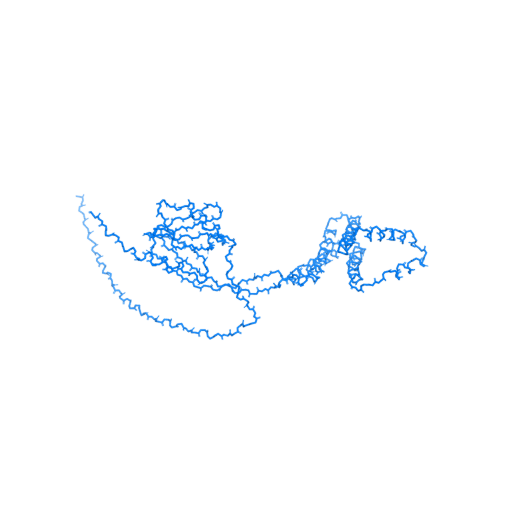 72.06 176 GLY A N 1
ATOM 1287 C CA . GLY A 1 176 ? 13.441 -18.178 -30.272 1.00 72.06 176 GLY A CA 1
ATOM 1288 C C . GLY A 1 176 ? 14.294 -18.148 -31.540 1.00 72.06 176 GLY A C 1
ATOM 1289 O O . GLY A 1 176 ? 14.680 -19.196 -32.053 1.00 72.06 176 GLY A O 1
ATOM 1290 N N . VAL A 1 177 ? 14.514 -16.951 -32.099 1.00 69.44 177 VAL A N 1
ATOM 1291 C CA . VAL A 1 177 ? 15.163 -16.802 -33.399 1.00 69.44 177 VAL A CA 1
ATOM 1292 C C . VAL A 1 177 ? 16.616 -17.199 -33.240 1.00 69.44 177 VAL A C 1
ATOM 1294 O O . VAL A 1 177 ? 17.378 -16.570 -32.505 1.00 69.44 177 VAL A O 1
ATOM 1297 N N . ASP A 1 178 ? 16.989 -18.251 -33.958 1.00 68.31 178 ASP A N 1
ATOM 1298 C CA . ASP A 1 178 ? 18.359 -18.718 -34.002 1.00 68.31 178 ASP A CA 1
ATOM 1299 C C . ASP A 1 178 ? 19.262 -17.636 -34.618 1.00 68.31 178 ASP A C 1
ATOM 1301 O O . ASP A 1 178 ? 19.201 -17.306 -35.808 1.00 68.31 178 ASP A O 1
ATOM 1305 N N . LEU A 1 179 ? 20.105 -17.050 -33.769 1.00 66.56 179 LEU A N 1
ATOM 1306 C CA . LEU A 1 179 ? 21.073 -16.021 -34.135 1.00 66.56 179 LEU A CA 1
ATOM 1307 C C . LEU A 1 179 ? 22.274 -16.579 -34.913 1.00 66.56 179 LEU A C 1
ATOM 1309 O O . LEU A 1 179 ? 23.097 -15.797 -35.400 1.00 66.56 179 LEU A O 1
ATOM 1313 N N . ASP A 1 180 ? 22.401 -17.900 -35.058 1.00 71.94 180 ASP A N 1
ATOM 1314 C CA . ASP A 1 180 ? 23.545 -18.507 -35.737 1.00 71.94 180 ASP A CA 1
ATOM 1315 C C . ASP A 1 180 ? 23.581 -18.147 -37.239 1.00 71.94 180 ASP A C 1
ATOM 1317 O O . ASP A 1 180 ? 24.661 -17.951 -37.808 1.00 71.94 180 ASP A O 1
ATOM 1321 N N . GLY A 1 181 ? 22.419 -17.909 -37.860 1.00 73.38 181 GLY A N 1
ATOM 1322 C CA . GLY A 1 181 ? 22.290 -17.421 -39.240 1.00 73.38 181 GLY A CA 1
ATOM 1323 C C . GLY A 1 181 ? 22.926 -16.040 -39.495 1.00 73.38 181 GLY A C 1
ATOM 1324 O O . GLY A 1 181 ? 23.837 -15.934 -40.327 1.00 73.38 181 GLY A O 1
ATOM 1325 N N . PRO A 1 182 ? 22.490 -14.963 -38.810 1.00 67.44 182 PRO A N 1
ATOM 1326 C CA . PRO A 1 182 ? 23.066 -13.627 -38.980 1.00 67.44 182 PRO A CA 1
ATOM 1327 C C . PRO A 1 182 ? 24.532 -13.537 -38.531 1.00 67.44 182 PRO A C 1
ATOM 1329 O O . PRO A 1 182 ? 25.327 -12.862 -39.189 1.00 67.44 182 PRO A O 1
ATOM 1332 N N . ILE A 1 183 ? 24.938 -14.266 -37.483 1.00 68.00 183 ILE A N 1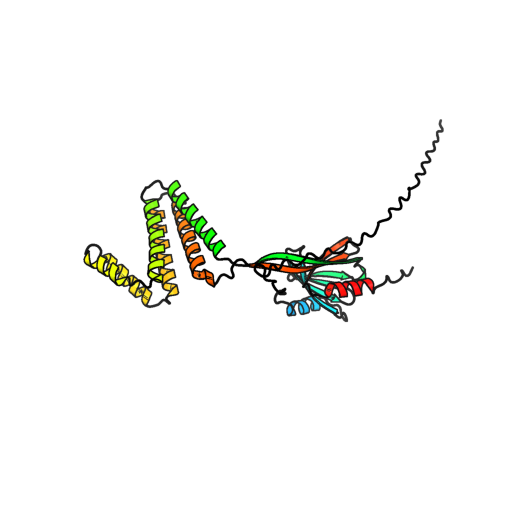
ATOM 1333 C CA . ILE A 1 183 ? 26.351 -14.330 -37.066 1.00 68.00 183 ILE A CA 1
ATOM 1334 C C . ILE A 1 183 ? 27.209 -14.986 -38.162 1.00 68.00 183 ILE A C 1
ATOM 1336 O O . ILE A 1 183 ? 28.291 -14.488 -38.477 1.00 68.00 183 ILE A O 1
ATOM 1340 N N . GLY A 1 184 ? 26.718 -16.052 -38.802 1.00 70.94 184 GLY A N 1
ATOM 1341 C CA . GLY A 1 184 ? 27.384 -16.682 -39.947 1.00 70.94 184 GLY A CA 1
ATOM 1342 C C . GLY A 1 184 ? 27.403 -15.818 -41.218 1.00 70.94 184 GLY A C 1
ATOM 1343 O O . GLY A 1 184 ? 28.273 -15.986 -42.075 1.00 70.94 184 GLY A O 1
ATOM 1344 N N . ALA A 1 185 ? 26.470 -14.873 -41.371 1.00 72.94 185 ALA A N 1
ATOM 1345 C CA . ALA A 1 185 ? 26.486 -13.899 -42.466 1.00 72.94 185 ALA A CA 1
ATOM 1346 C C . ALA A 1 185 ? 27.559 -12.811 -42.264 1.00 72.94 185 ALA A C 1
ATOM 1348 O O . ALA A 1 185 ? 28.236 -12.442 -43.223 1.00 72.94 185 ALA A O 1
ATOM 1349 N N . LEU A 1 186 ? 27.770 -12.357 -41.023 1.00 68.44 186 LEU A N 1
ATOM 1350 C CA . LEU A 1 186 ? 28.857 -11.438 -40.654 1.00 68.44 186 LEU A CA 1
ATOM 1351 C C . LEU A 1 186 ? 30.249 -12.057 -40.861 1.00 68.44 186 LEU A C 1
ATOM 1353 O O . LEU A 1 186 ? 31.161 -11.369 -41.320 1.00 68.44 186 LEU A O 1
ATOM 1357 N N . ASP A 1 187 ? 30.396 -13.355 -40.580 1.00 71.69 187 ASP A N 1
ATOM 1358 C CA . ASP A 1 187 ? 31.649 -14.106 -40.759 1.00 71.69 187 ASP A CA 1
ATOM 1359 C C . ASP A 1 187 ? 32.058 -14.181 -42.244 1.00 71.69 187 ASP A C 1
ATOM 1361 O O . ASP A 1 187 ? 33.210 -13.941 -42.608 1.00 71.69 187 ASP A O 1
ATOM 1365 N N . ARG A 1 188 ? 31.078 -14.388 -43.137 1.00 75.69 188 ARG A N 1
ATOM 1366 C CA . ARG A 1 188 ? 31.286 -14.414 -44.597 1.00 75.69 188 ARG A CA 1
ATOM 1367 C C . ARG A 1 188 ? 31.761 -13.079 -45.179 1.00 75.69 188 ARG A C 1
ATOM 1369 O O . ARG A 1 188 ? 32.342 -13.066 -46.259 1.00 75.69 188 ARG A O 1
ATOM 1376 N N . GLY A 1 189 ? 31.543 -11.966 -44.476 1.00 73.12 189 GLY A N 1
ATOM 1377 C CA . GLY A 1 189 ? 31.965 -10.634 -44.911 1.00 73.12 189 GLY A CA 1
ATOM 1378 C C . GLY A 1 189 ? 33.444 -10.310 -44.669 1.00 73.12 189 GLY A C 1
ATOM 1379 O O . GLY A 1 189 ? 33.905 -9.270 -45.137 1.00 73.12 189 GLY A O 1
ATOM 1380 N N . GLY A 1 190 ? 34.190 -11.135 -43.918 1.00 65.06 190 GLY A N 1
ATOM 1381 C CA . GLY A 1 190 ? 35.642 -11.013 -43.682 1.00 65.06 190 GLY A CA 1
ATOM 1382 C C . GLY A 1 190 ? 36.119 -9.776 -42.898 1.00 65.06 190 GLY A C 1
ATOM 1383 O O . GLY A 1 190 ? 37.211 -9.783 -42.337 1.00 65.06 190 GLY A O 1
ATOM 1384 N N . ARG A 1 191 ? 35.310 -8.715 -42.796 1.00 59.19 191 ARG A N 1
ATOM 1385 C CA . ARG A 1 191 ? 35.673 -7.438 -42.152 1.00 59.19 191 ARG A CA 1
ATOM 1386 C C . ARG A 1 191 ? 35.521 -7.426 -40.629 1.00 59.19 191 ARG A C 1
ATOM 1388 O O . ARG A 1 191 ? 35.905 -6.448 -39.999 1.00 59.19 191 ARG A O 1
ATOM 1395 N N . ALA A 1 192 ? 34.975 -8.486 -40.035 1.00 60.19 192 ALA A N 1
ATOM 1396 C CA . ALA A 1 192 ? 34.598 -8.504 -38.621 1.00 60.19 192 ALA A CA 1
ATOM 1397 C C . ALA A 1 192 ? 35.097 -9.732 -37.839 1.00 60.19 192 ALA A C 1
ATOM 1399 O O . ALA A 1 192 ? 34.605 -9.959 -36.739 1.00 60.19 192 ALA A O 1
ATOM 1400 N N . ALA A 1 193 ? 36.076 -10.491 -38.354 1.00 71.81 193 ALA A N 1
ATOM 1401 C CA . ALA A 1 193 ? 36.564 -11.738 -37.740 1.00 71.81 193 ALA A CA 1
ATOM 1402 C C . ALA A 1 193 ? 36.950 -11.584 -36.250 1.00 71.81 193 ALA A C 1
ATOM 1404 O O . ALA A 1 193 ? 36.581 -12.395 -35.402 1.00 71.81 193 ALA A O 1
ATOM 1405 N N . ALA A 1 194 ? 37.623 -10.481 -35.900 1.00 74.25 194 ALA A N 1
ATOM 1406 C CA . ALA A 1 194 ? 37.990 -10.185 -34.514 1.00 74.25 194 ALA A CA 1
ATOM 1407 C C . ALA A 1 194 ? 36.764 -9.934 -33.613 1.00 74.25 194 ALA A C 1
ATOM 1409 O O . ALA A 1 194 ? 36.766 -10.267 -32.425 1.00 74.25 194 ALA A O 1
ATOM 1410 N N . THR A 1 195 ? 35.706 -9.352 -34.177 1.00 69.50 195 THR A N 1
ATOM 1411 C CA . THR A 1 195 ? 34.462 -9.013 -33.483 1.00 69.50 195 THR A CA 1
ATOM 1412 C C . THR A 1 195 ? 33.590 -10.255 -33.297 1.00 69.50 195 THR A C 1
ATOM 1414 O O . THR A 1 195 ? 33.094 -10.483 -32.191 1.00 69.50 195 THR A O 1
ATOM 1417 N N . THR A 1 196 ? 33.467 -11.108 -34.324 1.00 71.00 196 THR A N 1
ATOM 1418 C CA . THR A 1 196 ? 32.766 -12.402 -34.246 1.00 71.00 196 THR A CA 1
ATOM 1419 C C . THR A 1 196 ? 33.422 -13.340 -33.237 1.00 71.00 196 THR A C 1
ATOM 1421 O O . THR A 1 196 ? 32.714 -13.961 -32.442 1.00 71.00 196 THR A O 1
ATOM 1424 N N . ASP A 1 197 ? 34.754 -13.384 -33.158 1.00 76.56 197 ASP A N 1
ATOM 1425 C CA . ASP A 1 197 ? 35.459 -14.183 -32.147 1.00 76.56 197 ASP A CA 1
ATOM 1426 C C . ASP A 1 197 ? 35.253 -13.675 -30.715 1.00 76.56 197 ASP A C 1
ATOM 1428 O O . ASP A 1 197 ? 35.240 -14.461 -29.756 1.00 76.56 197 ASP A O 1
ATOM 1432 N N . ARG A 1 198 ? 35.080 -12.360 -30.542 1.00 74.25 198 ARG A N 1
ATOM 1433 C CA . ARG A 1 198 ? 34.775 -11.750 -29.241 1.00 74.25 198 ARG A CA 1
ATOM 1434 C C . ARG A 1 198 ? 33.337 -12.065 -28.820 1.00 74.25 198 ARG A C 1
ATOM 1436 O O . ARG A 1 198 ? 33.131 -12.500 -27.688 1.00 74.25 198 ARG A O 1
ATOM 1443 N N . LEU A 1 199 ? 32.385 -11.962 -29.750 1.00 67.88 199 LEU A N 1
ATOM 1444 C CA . LEU A 1 199 ? 30.980 -12.353 -29.567 1.00 67.88 199 LEU A CA 1
ATOM 1445 C C . LEU A 1 199 ? 30.836 -13.851 -29.248 1.00 67.88 199 LEU A C 1
ATOM 1447 O O . LEU A 1 199 ? 30.170 -14.204 -28.278 1.00 67.88 199 LEU A O 1
ATOM 1451 N N . ARG A 1 200 ? 31.527 -14.742 -29.976 1.00 74.06 200 ARG A N 1
ATOM 1452 C CA . ARG A 1 200 ? 31.521 -16.196 -29.712 1.00 74.06 200 ARG A CA 1
ATOM 1453 C C . ARG A 1 200 ? 32.139 -16.556 -28.360 1.00 74.06 200 ARG A C 1
ATOM 1455 O O . ARG A 1 200 ? 31.690 -17.501 -27.714 1.00 74.06 200 ARG A O 1
ATOM 1462 N N . ARG A 1 201 ? 33.187 -15.850 -27.917 1.00 79.94 201 ARG A N 1
ATOM 1463 C CA . ARG A 1 201 ? 33.757 -16.037 -26.567 1.00 79.94 201 ARG A CA 1
ATOM 1464 C C . ARG A 1 201 ? 32.806 -15.562 -25.475 1.00 79.94 201 ARG A C 1
ATOM 1466 O O . ARG A 1 201 ? 32.700 -16.224 -24.449 1.00 79.94 201 ARG A O 1
ATOM 1473 N N . TRP A 1 202 ? 32.111 -14.455 -25.706 1.00 67.50 202 TRP A N 1
ATOM 1474 C CA . TRP A 1 202 ? 31.119 -13.928 -24.775 1.00 67.50 202 TRP A CA 1
ATOM 1475 C C . TRP A 1 202 ? 29.893 -14.854 -24.666 1.00 67.50 202 TRP A C 1
ATOM 1477 O O . TRP A 1 202 ? 29.570 -15.269 -23.556 1.00 67.50 202 TRP A O 1
ATOM 1487 N N . LYS A 1 203 ? 29.329 -15.322 -25.797 1.00 65.75 203 LYS A N 1
ATOM 1488 C CA . LYS A 1 203 ? 28.251 -16.340 -25.852 1.00 65.75 203 LYS A CA 1
ATOM 1489 C C . LYS A 1 203 ? 28.628 -17.610 -25.078 1.00 65.75 203 LYS A C 1
ATOM 1491 O O . LYS A 1 203 ? 27.853 -18.090 -24.262 1.00 65.75 203 LYS A O 1
ATOM 1496 N N . ARG A 1 204 ? 29.854 -18.124 -25.267 1.00 74.62 204 ARG A N 1
ATOM 1497 C CA . ARG A 1 204 ? 30.351 -19.316 -24.548 1.00 74.62 204 ARG A CA 1
ATOM 1498 C C . ARG A 1 204 ? 30.489 -19.117 -23.036 1.00 74.62 204 ARG A C 1
ATOM 1500 O O . ARG A 1 204 ? 30.280 -20.070 -22.298 1.00 74.62 204 ARG A O 1
ATOM 1507 N N . ARG A 1 205 ? 30.843 -17.913 -22.572 1.00 67.19 205 ARG A N 1
ATOM 1508 C CA . ARG A 1 205 ? 30.910 -17.605 -21.131 1.00 67.19 205 ARG A CA 1
ATOM 1509 C C . ARG A 1 205 ? 29.525 -17.497 -20.502 1.00 67.19 205 ARG A C 1
ATOM 1511 O O . ARG A 1 205 ? 29.357 -17.912 -19.365 1.00 67.19 205 ARG A O 1
ATOM 1518 N N . LEU A 1 206 ? 28.558 -16.968 -21.245 1.00 53.62 206 LEU A N 1
ATOM 1519 C CA . LEU A 1 206 ? 27.188 -16.806 -20.771 1.00 53.62 206 LEU A CA 1
ATOM 1520 C C . LEU A 1 206 ? 26.415 -18.126 -20.723 1.00 53.62 206 LEU A C 1
ATOM 1522 O O . LEU A 1 206 ? 25.798 -18.418 -19.709 1.00 53.62 206 LEU A O 1
ATOM 1526 N N . ASN A 1 207 ? 26.531 -18.970 -21.753 1.00 58.59 207 ASN A N 1
ATOM 1527 C CA . ASN A 1 207 ? 25.844 -20.269 -21.802 1.00 58.59 207 ASN A CA 1
ATOM 1528 C C . ASN A 1 207 ? 26.316 -21.270 -20.730 1.00 58.59 207 ASN A C 1
ATOM 1530 O O . ASN A 1 207 ? 25.719 -22.330 -20.583 1.00 58.59 207 ASN A O 1
ATOM 1534 N N . GLY A 1 208 ? 27.416 -20.990 -20.026 1.00 52.28 208 GLY A N 1
ATOM 1535 C CA . GLY A 1 208 ? 28.026 -21.943 -19.103 1.00 52.28 208 GLY A CA 1
ATOM 1536 C C . GLY A 1 208 ? 27.524 -21.888 -17.660 1.00 52.28 208 GLY A C 1
ATOM 1537 O O . GLY A 1 208 ? 27.808 -22.831 -16.929 1.00 52.28 208 GLY A O 1
ATOM 1538 N N . HIS A 1 209 ? 26.877 -20.807 -17.206 1.00 48.62 209 HIS A N 1
ATOM 1539 C CA . HIS A 1 209 ? 26.700 -20.539 -15.761 1.00 48.62 209 HIS A CA 1
ATOM 1540 C C . HIS A 1 209 ? 25.341 -19.948 -15.364 1.00 48.62 209 HIS A C 1
ATOM 1542 O O . HIS A 1 209 ? 25.158 -19.578 -14.209 1.00 48.62 209 HIS A O 1
ATOM 1548 N N . VAL A 1 210 ? 24.411 -19.796 -16.302 1.00 43.72 210 VAL A N 1
ATOM 1549 C CA . VAL A 1 210 ? 23.360 -18.790 -16.164 1.00 43.72 210 VAL A CA 1
ATOM 1550 C C . VAL A 1 210 ? 22.025 -19.391 -16.599 1.00 43.72 210 VAL A C 1
ATOM 1552 O O . VAL A 1 210 ? 21.873 -19.780 -17.754 1.00 43.72 210 VAL A O 1
ATOM 1555 N N . THR A 1 211 ? 21.087 -19.511 -15.658 1.00 59.19 211 THR A N 1
ATOM 1556 C CA . THR A 1 211 ? 19.664 -19.795 -15.904 1.00 59.19 211 THR A CA 1
ATOM 1557 C C . THR A 1 211 ? 19.120 -18.814 -16.951 1.00 59.19 211 THR A C 1
ATOM 1559 O O . THR A 1 211 ? 19.539 -17.658 -16.958 1.00 59.19 211 THR A O 1
ATOM 1562 N N . ASP A 1 212 ? 18.215 -19.242 -17.841 1.00 59.22 212 ASP A N 1
ATOM 1563 C CA . ASP A 1 212 ? 17.756 -18.455 -19.010 1.00 59.22 212 ASP A CA 1
ATOM 1564 C C . ASP A 1 212 ? 17.308 -17.009 -18.689 1.00 59.22 212 ASP A C 1
ATOM 1566 O O . ASP A 1 212 ? 17.390 -16.131 -19.554 1.00 59.22 212 ASP A O 1
ATOM 1570 N N . ASP A 1 213 ? 16.894 -16.735 -17.448 1.00 57.72 213 ASP A N 1
ATOM 1571 C CA . ASP A 1 213 ? 16.507 -15.406 -16.961 1.00 57.72 213 ASP A CA 1
ATOM 1572 C C . ASP A 1 213 ? 17.695 -14.469 -16.656 1.00 57.72 213 ASP A C 1
ATOM 1574 O O . ASP A 1 213 ? 17.644 -13.270 -16.946 1.00 57.72 213 ASP A O 1
ATOM 1578 N N . ASP A 1 214 ? 18.807 -14.989 -16.141 1.00 52.78 214 ASP A N 1
ATOM 1579 C CA . ASP A 1 214 ? 19.971 -14.185 -15.739 1.00 52.78 214 ASP A CA 1
ATOM 1580 C C . ASP A 1 214 ? 20.794 -13.716 -16.959 1.00 52.78 214 ASP A C 1
ATOM 1582 O O . ASP A 1 214 ? 21.487 -12.692 -16.933 1.00 52.78 214 ASP A O 1
ATOM 1586 N N . LEU A 1 215 ? 20.682 -14.442 -18.075 1.00 58.66 215 LEU A N 1
ATOM 1587 C CA . LEU A 1 215 ? 21.391 -14.175 -19.327 1.00 58.66 215 LEU A CA 1
ATOM 1588 C C . LEU A 1 215 ? 20.757 -12.988 -20.066 1.00 58.66 215 LEU A C 1
ATOM 1590 O O . LEU A 1 215 ? 21.463 -12.112 -20.576 1.00 58.66 215 LEU A O 1
ATOM 1594 N N . ALA A 1 216 ? 19.424 -12.907 -20.030 1.00 59.44 216 ALA A N 1
ATOM 1595 C CA . ALA A 1 216 ? 18.667 -11.752 -20.500 1.00 59.44 216 ALA A CA 1
ATOM 1596 C C . ALA A 1 216 ? 18.988 -10.497 -19.670 1.00 59.44 216 ALA A C 1
ATOM 1598 O O . ALA A 1 216 ? 19.155 -9.404 -20.222 1.00 59.44 216 ALA A O 1
ATOM 1599 N N . LEU A 1 217 ? 19.156 -10.655 -18.355 1.00 62.44 217 LEU A N 1
ATOM 1600 C CA . LEU A 1 217 ? 19.452 -9.558 -17.435 1.00 62.44 217 LEU A CA 1
ATOM 1601 C C . LEU A 1 217 ? 20.877 -9.011 -17.640 1.00 62.44 217 LEU A C 1
ATOM 1603 O O . LEU A 1 217 ? 21.073 -7.798 -17.748 1.00 62.44 217 LEU A O 1
ATOM 1607 N N . GLY A 1 218 ? 21.861 -9.900 -17.808 1.00 65.25 218 GLY A N 1
ATOM 1608 C CA . GLY A 1 218 ? 23.249 -9.533 -18.096 1.00 65.25 218 GLY A CA 1
ATOM 1609 C C . GLY A 1 218 ? 23.448 -8.886 -19.471 1.00 65.25 218 GLY A C 1
ATOM 1610 O O . GLY A 1 218 ? 24.178 -7.897 -19.588 1.00 65.25 218 GLY A O 1
ATOM 1611 N N . ALA A 1 219 ? 22.780 -9.394 -20.512 1.00 65.44 219 ALA A N 1
ATOM 1612 C CA . ALA A 1 219 ? 22.851 -8.821 -21.857 1.00 65.44 219 ALA A CA 1
ATOM 1613 C C . ALA A 1 219 ? 22.224 -7.419 -21.915 1.00 65.44 219 ALA A C 1
ATOM 1615 O O . ALA A 1 219 ? 22.828 -6.490 -22.458 1.00 65.44 219 ALA A O 1
ATOM 1616 N N . THR A 1 220 ? 21.057 -7.246 -21.287 1.00 65.75 220 THR A N 1
ATOM 1617 C CA . THR A 1 220 ? 20.356 -5.955 -21.237 1.00 65.75 220 THR A CA 1
ATOM 1618 C C . THR A 1 220 ? 21.145 -4.929 -20.423 1.00 65.75 220 THR A C 1
ATOM 1620 O O . THR A 1 220 ? 21.336 -3.795 -20.872 1.00 65.75 220 THR A O 1
ATOM 1623 N N . GLY A 1 221 ? 21.679 -5.328 -19.263 1.00 68.50 221 GLY A N 1
ATOM 1624 C CA . GLY A 1 221 ? 22.513 -4.465 -18.426 1.00 68.50 221 GLY A CA 1
ATOM 1625 C C . GLY A 1 221 ? 23.808 -4.040 -19.122 1.00 68.50 221 GLY A C 1
ATOM 1626 O O . GLY A 1 221 ? 24.147 -2.856 -19.133 1.00 68.50 221 GLY A O 1
ATOM 1627 N N . GLY A 1 222 ? 24.501 -4.983 -19.770 1.00 70.25 222 GLY A N 1
ATOM 1628 C CA . GLY A 1 222 ? 25.744 -4.708 -20.492 1.00 70.25 222 GLY A CA 1
ATOM 1629 C C . GLY A 1 222 ? 25.555 -3.769 -21.684 1.00 70.25 222 GLY A C 1
ATOM 1630 O O . GLY A 1 222 ? 26.347 -2.846 -21.872 1.00 70.25 222 GLY A O 1
ATOM 1631 N N . PHE A 1 223 ? 24.485 -3.959 -22.461 1.00 67.19 223 PHE A N 1
ATOM 1632 C CA . PHE A 1 223 ? 24.170 -3.090 -23.595 1.00 67.19 223 PHE A CA 1
ATOM 1633 C C . PHE A 1 223 ? 23.798 -1.673 -23.138 1.00 67.19 223 PHE A C 1
ATOM 1635 O O . PHE A 1 223 ? 24.319 -0.692 -23.666 1.00 67.19 223 PHE A O 1
ATOM 1642 N N . THR A 1 224 ? 22.983 -1.566 -22.084 1.00 66.38 224 THR A N 1
ATOM 1643 C CA . THR A 1 224 ? 22.589 -0.281 -21.483 1.00 66.38 224 THR A CA 1
ATOM 1644 C C . THR A 1 224 ? 23.799 0.498 -20.967 1.00 66.38 224 THR A C 1
ATOM 1646 O O . THR A 1 224 ? 23.958 1.680 -21.276 1.00 66.38 224 THR A O 1
ATOM 1649 N N . ALA A 1 225 ? 24.693 -0.170 -20.230 1.00 69.31 225 ALA A N 1
ATOM 1650 C CA . ALA A 1 225 ? 25.919 0.437 -19.716 1.00 69.31 225 ALA A CA 1
ATOM 1651 C C . ALA A 1 225 ? 26.865 0.869 -20.848 1.00 69.31 225 ALA A C 1
ATOM 1653 O O . ALA A 1 225 ? 27.452 1.949 -20.782 1.00 69.31 225 ALA A O 1
ATOM 1654 N N . GLY A 1 226 ? 26.980 0.053 -21.902 1.00 71.00 226 GLY A N 1
ATOM 1655 C CA . GLY A 1 226 ? 27.790 0.358 -23.080 1.00 71.00 226 GLY A CA 1
ATOM 1656 C C . GLY A 1 226 ? 27.318 1.612 -23.815 1.00 71.00 226 GLY A C 1
ATOM 1657 O O . GLY A 1 226 ? 28.129 2.500 -24.081 1.00 71.00 226 GLY A O 1
ATOM 1658 N N . THR A 1 227 ? 26.015 1.732 -24.091 1.00 66.06 227 THR A N 1
ATOM 1659 C CA . THR A 1 227 ? 25.469 2.945 -24.716 1.00 66.06 227 THR A CA 1
ATOM 1660 C C . THR A 1 227 ? 25.636 4.161 -23.820 1.00 66.06 227 THR A C 1
ATOM 1662 O O . THR A 1 227 ? 26.029 5.222 -24.302 1.00 66.06 227 THR A O 1
ATOM 1665 N N . PHE A 1 228 ? 25.344 4.035 -22.524 1.00 65.69 228 PHE A N 1
ATOM 1666 C CA . PHE A 1 228 ? 25.470 5.157 -21.601 1.00 65.69 228 PHE A CA 1
ATOM 1667 C C . PHE A 1 228 ? 26.904 5.696 -21.574 1.00 65.69 228 PHE A C 1
ATOM 1669 O O . PHE A 1 228 ? 27.112 6.898 -21.730 1.00 65.69 228 PHE A O 1
ATOM 1676 N N . LEU A 1 229 ? 27.895 4.803 -21.472 1.00 68.81 229 LEU A N 1
ATOM 1677 C CA . LEU A 1 229 ? 29.309 5.172 -21.513 1.00 68.81 229 LEU A CA 1
ATOM 1678 C C . LEU A 1 229 ? 29.667 5.874 -22.832 1.00 68.81 229 LEU A C 1
ATOM 1680 O O . LEU A 1 229 ? 30.359 6.887 -22.813 1.00 68.81 229 LEU A O 1
ATOM 1684 N N . LEU A 1 230 ? 29.148 5.386 -23.963 1.00 68.31 230 LEU A N 1
ATOM 1685 C CA . LEU A 1 230 ? 29.361 6.000 -25.274 1.00 68.31 230 LEU A CA 1
ATOM 1686 C C . LEU A 1 230 ? 28.799 7.433 -25.337 1.00 68.31 230 LEU A C 1
ATOM 1688 O O . LEU A 1 230 ? 29.496 8.340 -25.786 1.00 68.31 230 LEU A O 1
ATOM 1692 N N . VAL A 1 231 ? 27.578 7.666 -24.847 1.00 65.06 231 VAL A N 1
ATOM 1693 C CA . VAL A 1 231 ? 26.957 9.005 -24.850 1.00 65.06 231 VAL A CA 1
ATOM 1694 C C . VAL A 1 231 ? 27.707 9.973 -23.935 1.00 65.06 231 VAL A C 1
ATOM 1696 O O . VAL A 1 231 ? 27.982 11.098 -24.345 1.00 65.06 231 VAL A O 1
ATOM 1699 N N . VAL A 1 232 ? 28.118 9.524 -22.743 1.00 71.94 232 VAL A N 1
ATOM 1700 C CA . VAL A 1 232 ? 28.935 10.328 -21.814 1.00 71.94 232 VAL A CA 1
ATOM 1701 C C . VAL A 1 232 ? 30.268 10.744 -22.444 1.00 71.94 232 VAL A C 1
ATOM 1703 O O . VAL A 1 232 ? 30.753 11.836 -22.175 1.00 71.94 232 VAL A O 1
ATOM 1706 N N . THR A 1 233 ? 30.871 9.906 -23.294 1.00 70.12 233 THR A N 1
ATOM 1707 C CA . THR A 1 233 ? 32.149 10.249 -23.946 1.00 70.12 233 THR A CA 1
ATOM 1708 C C . THR A 1 233 ? 32.027 11.253 -25.092 1.00 70.12 233 THR A C 1
ATOM 1710 O O . THR A 1 233 ? 33.018 11.895 -25.431 1.00 70.12 233 THR A O 1
ATOM 1713 N N . VAL A 1 234 ? 30.847 11.379 -25.706 1.00 69.00 234 VAL A N 1
ATOM 1714 C CA . VAL A 1 234 ? 30.637 12.206 -26.908 1.00 69.00 234 VAL A CA 1
ATOM 1715 C C . VAL A 1 234 ? 30.070 13.587 -26.567 1.00 69.00 234 VAL A C 1
ATOM 1717 O O . VAL A 1 234 ? 30.365 14.554 -27.267 1.00 69.00 234 VAL A O 1
ATOM 1720 N N . GLU A 1 235 ? 29.283 13.703 -25.497 1.00 73.00 235 GLU A N 1
ATOM 1721 C CA . GLU A 1 235 ? 28.638 14.955 -25.090 1.00 73.00 235 GLU A CA 1
ATOM 1722 C C . GLU A 1 235 ? 29.358 15.580 -23.876 1.00 73.00 235 GLU A C 1
ATOM 1724 O O . GLU A 1 235 ? 29.481 14.932 -22.838 1.00 73.00 235 GLU A O 1
ATOM 1729 N N . PRO A 1 236 ? 29.796 16.853 -23.941 1.00 74.56 236 PRO A N 1
ATOM 1730 C CA . PRO A 1 236 ? 30.472 17.520 -22.822 1.00 74.56 236 PRO A CA 1
ATOM 1731 C C . PRO A 1 236 ? 29.528 17.888 -21.657 1.00 74.56 236 PRO A C 1
ATOM 1733 O O . PRO A 1 236 ? 29.986 18.397 -20.635 1.00 74.56 236 PRO A O 1
ATOM 1736 N N . GLY A 1 237 ? 28.217 17.658 -21.796 1.00 80.38 237 GLY A N 1
ATOM 1737 C CA . GLY A 1 237 ? 27.200 17.960 -20.788 1.00 80.38 237 GLY A CA 1
ATOM 1738 C C . GLY A 1 237 ? 26.560 16.709 -20.184 1.00 80.38 237 GLY A C 1
ATOM 1739 O O . GLY A 1 237 ? 26.374 15.702 -20.856 1.00 80.38 237 GLY A O 1
ATOM 1740 N N . LEU A 1 238 ? 26.148 16.792 -18.913 1.00 82.06 238 LEU A N 1
ATOM 1741 C CA . LEU A 1 238 ? 25.492 15.685 -18.196 1.00 82.06 238 LEU A CA 1
ATOM 1742 C C . LEU A 1 238 ? 24.004 15.500 -18.551 1.00 82.06 238 LEU A C 1
ATOM 1744 O O . LEU A 1 238 ? 23.421 14.466 -18.227 1.00 82.06 238 LEU A O 1
ATOM 1748 N N . LEU A 1 239 ? 23.379 16.475 -19.219 1.00 78.88 239 LEU A N 1
ATOM 1749 C CA . LEU A 1 239 ? 21.952 16.422 -19.555 1.00 78.88 239 LEU A CA 1
ATOM 1750 C C . LEU A 1 239 ? 21.637 15.358 -20.614 1.00 78.88 239 LEU A C 1
ATOM 1752 O O . LEU A 1 239 ? 20.762 14.526 -20.390 1.00 78.88 239 LEU A O 1
ATOM 1756 N N . ALA A 1 240 ? 22.369 15.329 -21.729 1.00 76.19 240 ALA A N 1
ATOM 1757 C CA . ALA A 1 240 ? 22.174 14.337 -22.788 1.00 76.19 240 ALA A CA 1
ATOM 1758 C C . ALA A 1 240 ? 22.316 12.872 -22.307 1.00 76.19 240 ALA A C 1
ATOM 1760 O O . ALA A 1 240 ? 21.427 12.062 -22.603 1.00 76.19 240 ALA A O 1
ATOM 1761 N N . PRO A 1 241 ? 23.349 12.489 -21.524 1.00 76.19 241 PRO A N 1
ATOM 1762 C CA . PRO A 1 241 ? 23.437 11.137 -20.980 1.00 76.19 241 PRO A CA 1
ATOM 1763 C C . PRO A 1 241 ? 22.342 10.840 -19.950 1.00 76.19 241 PRO A C 1
ATOM 1765 O O . PRO A 1 241 ? 21.804 9.734 -19.960 1.00 76.19 241 PRO A O 1
ATOM 1768 N N . ALA A 1 242 ? 21.942 11.808 -19.115 1.00 77.25 242 ALA A N 1
ATOM 1769 C CA . ALA A 1 242 ? 20.830 11.621 -18.180 1.00 77.25 242 ALA A CA 1
ATOM 1770 C C . ALA A 1 242 ? 19.495 11.372 -18.907 1.00 77.25 242 ALA A C 1
ATOM 1772 O O . ALA A 1 242 ? 18.750 10.467 -18.535 1.00 77.25 242 ALA A O 1
ATOM 1773 N N . LEU A 1 243 ? 19.215 12.116 -19.982 1.00 80.25 243 LEU A N 1
ATOM 1774 C CA . LEU A 1 243 ? 18.007 11.951 -20.801 1.00 80.25 243 LEU A CA 1
ATOM 1775 C C . LEU A 1 243 ? 18.030 10.640 -21.599 1.00 80.25 243 LEU A C 1
ATOM 1777 O O . LEU A 1 243 ? 17.004 9.969 -21.730 1.00 80.25 243 LEU A O 1
ATOM 1781 N N . THR A 1 244 ? 19.208 10.210 -22.058 1.00 80.94 244 THR A N 1
ATOM 1782 C CA . THR A 1 244 ? 19.383 8.886 -22.675 1.00 80.94 244 THR A CA 1
ATOM 1783 C C . THR A 1 244 ? 19.098 7.776 -21.664 1.00 80.94 244 THR A C 1
ATOM 1785 O O . THR A 1 244 ? 18.363 6.839 -21.971 1.00 80.94 244 THR A O 1
ATOM 1788 N N . LEU A 1 245 ? 19.612 7.895 -20.436 1.00 81.12 245 LEU A N 1
ATOM 1789 C CA . LEU A 1 245 ? 19.353 6.929 -19.369 1.00 81.12 245 LEU A CA 1
ATOM 1790 C C . LEU A 1 245 ? 17.868 6.893 -18.999 1.00 81.12 245 LEU A C 1
ATOM 1792 O O . LEU A 1 245 ? 17.303 5.808 -18.905 1.00 81.12 245 LEU A O 1
ATOM 1796 N N . ALA A 1 246 ? 17.216 8.051 -18.876 1.00 81.38 246 ALA A N 1
ATOM 1797 C CA . ALA A 1 246 ? 15.773 8.136 -18.660 1.00 81.38 246 ALA A CA 1
ATOM 1798 C C . ALA A 1 246 ? 14.985 7.432 -19.779 1.00 81.38 246 ALA A C 1
ATOM 1800 O O . ALA A 1 246 ? 14.038 6.701 -19.493 1.00 81.38 246 ALA A O 1
ATOM 1801 N N . THR A 1 247 ? 15.425 7.584 -21.035 1.00 84.06 247 THR A N 1
ATOM 1802 C CA . THR A 1 247 ? 14.819 6.901 -22.187 1.00 84.06 247 THR A CA 1
ATOM 1803 C C . THR A 1 247 ? 14.914 5.386 -22.042 1.00 84.06 247 THR A C 1
ATOM 1805 O O . THR A 1 247 ? 13.912 4.681 -22.155 1.00 84.06 247 THR A O 1
ATOM 1808 N N . VAL A 1 248 ? 16.115 4.879 -21.748 1.00 81.56 248 VAL A N 1
ATOM 1809 C CA . VAL A 1 248 ? 16.354 3.438 -21.606 1.00 81.56 248 VAL A CA 1
ATOM 1810 C C . VAL A 1 248 ? 15.598 2.867 -20.408 1.00 81.56 248 VAL A C 1
ATOM 1812 O O . VAL A 1 248 ? 14.935 1.843 -20.550 1.00 81.56 248 VAL A O 1
ATOM 1815 N N . VAL A 1 249 ? 15.629 3.542 -19.255 1.00 82.31 249 VAL A N 1
ATOM 1816 C CA . VAL A 1 249 ? 14.872 3.145 -18.056 1.00 82.31 249 VAL A CA 1
ATOM 1817 C C . VAL A 1 249 ? 13.375 3.094 -18.356 1.00 82.31 249 VAL A C 1
ATOM 1819 O O . VAL A 1 249 ? 12.717 2.118 -18.000 1.00 82.31 249 VAL A O 1
ATOM 1822 N N . GLY A 1 250 ? 12.844 4.089 -19.070 1.00 86.31 250 GLY A N 1
ATOM 1823 C CA . GLY A 1 250 ? 11.450 4.108 -19.503 1.00 86.31 250 GLY A CA 1
ATOM 1824 C C . GLY A 1 250 ? 11.081 2.923 -20.402 1.00 86.31 250 GLY A C 1
ATOM 1825 O O . GLY A 1 250 ? 10.073 2.247 -20.172 1.00 86.31 250 GLY A O 1
ATOM 1826 N N . CYS A 1 251 ? 11.927 2.603 -21.385 1.00 84.50 251 CYS A N 1
ATOM 1827 C CA . CYS A 1 251 ? 11.742 1.432 -22.244 1.00 84.50 251 CYS A CA 1
ATOM 1828 C C . CYS A 1 251 ? 11.784 0.120 -21.448 1.00 84.50 251 CYS A C 1
ATOM 1830 O O . CYS A 1 251 ? 10.903 -0.720 -21.622 1.00 84.50 251 CYS A O 1
ATOM 1832 N N . VAL A 1 252 ? 12.761 -0.045 -20.551 1.00 82.81 252 VAL A N 1
ATOM 1833 C CA . VAL A 1 252 ? 12.895 -1.245 -19.709 1.00 82.81 252 VAL A CA 1
ATOM 1834 C C . VAL A 1 252 ? 11.674 -1.416 -18.807 1.00 82.81 252 VAL A C 1
ATOM 1836 O O . VAL A 1 252 ? 11.113 -2.506 -18.767 1.00 82.81 252 VAL A O 1
ATOM 1839 N N . LEU A 1 253 ? 11.209 -0.348 -18.149 1.00 83.88 253 LEU A N 1
ATOM 1840 C CA . LEU A 1 253 ? 9.982 -0.363 -17.341 1.00 83.88 253 LEU A CA 1
ATOM 1841 C C . LEU A 1 253 ? 8.759 -0.770 -18.167 1.00 83.88 253 LEU A C 1
ATOM 1843 O O . LEU A 1 253 ? 7.947 -1.567 -17.706 1.00 83.88 253 LEU A O 1
ATOM 1847 N N . SER A 1 254 ? 8.648 -0.265 -19.397 1.00 87.00 254 SER A N 1
ATOM 1848 C CA . SER A 1 254 ? 7.539 -0.587 -20.301 1.00 87.00 254 SER A CA 1
ATOM 1849 C C . SER A 1 254 ? 7.535 -2.065 -20.698 1.00 87.00 254 SER A C 1
ATOM 1851 O O . SER A 1 254 ? 6.507 -2.736 -20.619 1.00 87.00 254 SER A O 1
ATOM 1853 N N . VAL A 1 255 ? 8.700 -2.592 -21.092 1.00 83.94 255 VAL A N 1
ATOM 1854 C CA . VAL A 1 255 ? 8.866 -4.008 -21.454 1.00 83.94 255 VAL A CA 1
ATOM 1855 C C . VAL A 1 255 ? 8.635 -4.904 -20.240 1.00 83.94 255 VAL A C 1
ATOM 1857 O O . VAL A 1 255 ? 7.950 -5.917 -20.364 1.00 83.94 255 VAL A O 1
ATOM 1860 N N . TYR A 1 256 ? 9.153 -4.519 -19.071 1.00 82.44 256 TYR A N 1
ATOM 1861 C CA . TYR A 1 256 ? 8.943 -5.226 -17.810 1.00 82.44 256 TYR A CA 1
ATOM 1862 C C . TYR A 1 256 ? 7.456 -5.297 -17.453 1.00 82.44 256 TYR A C 1
ATOM 1864 O O . TYR A 1 256 ? 6.933 -6.387 -17.242 1.00 82.44 256 TYR A O 1
ATOM 1872 N N . ALA A 1 257 ? 6.755 -4.161 -17.462 1.00 85.38 257 ALA A N 1
ATOM 1873 C CA . ALA A 1 257 ? 5.326 -4.103 -17.173 1.00 85.38 257 ALA A CA 1
ATOM 1874 C C . ALA A 1 257 ? 4.517 -5.006 -18.113 1.00 85.38 257 ALA A C 1
ATOM 1876 O O . ALA A 1 257 ? 3.655 -5.756 -17.669 1.00 85.38 257 ALA A O 1
ATOM 1877 N N . PHE A 1 258 ? 4.830 -4.984 -19.411 1.00 85.38 258 PHE A N 1
ATOM 1878 C CA . PHE A 1 258 ? 4.168 -5.848 -20.383 1.00 85.38 258 PHE A CA 1
ATOM 1879 C C . PHE A 1 258 ? 4.483 -7.336 -20.155 1.00 85.38 258 PHE A C 1
ATOM 1881 O O . PHE A 1 258 ? 3.575 -8.166 -20.174 1.00 85.38 258 PHE A O 1
ATOM 1888 N N . ARG A 1 259 ? 5.758 -7.682 -19.918 1.00 80.44 259 ARG A N 1
ATOM 1889 C CA . ARG A 1 259 ? 6.222 -9.069 -19.732 1.00 80.44 259 ARG A CA 1
ATOM 1890 C C . ARG A 1 259 ? 5.637 -9.708 -18.482 1.00 80.44 259 ARG A C 1
ATOM 1892 O O . ARG A 1 259 ? 5.254 -10.868 -18.523 1.00 80.44 259 ARG A O 1
ATOM 1899 N N . TYR A 1 260 ? 5.584 -8.958 -17.390 1.00 82.88 260 TYR A N 1
ATOM 1900 C CA . TYR A 1 260 ? 5.070 -9.445 -16.118 1.00 82.88 260 TYR A CA 1
ATOM 1901 C C . TYR A 1 260 ? 3.598 -9.100 -15.921 1.00 82.88 260 TYR A C 1
ATOM 1903 O O . TYR A 1 260 ? 3.139 -9.183 -14.793 1.00 82.88 260 TYR A O 1
ATOM 1911 N N . SER A 1 261 ? 2.860 -8.736 -16.980 1.00 85.88 261 SER A N 1
ATOM 1912 C CA . SER A 1 261 ? 1.455 -8.303 -16.896 1.00 85.88 261 SER A CA 1
ATOM 1913 C C . SER A 1 261 ? 0.558 -9.285 -16.135 1.00 85.88 261 SER A C 1
ATOM 1915 O O . SER A 1 261 ? -0.282 -8.834 -15.366 1.00 85.88 261 SER A O 1
ATOM 1917 N N . ASP A 1 262 ? 0.805 -10.593 -16.246 1.00 85.19 262 ASP A N 1
ATOM 1918 C CA . ASP A 1 262 ? 0.074 -11.635 -15.506 1.00 85.19 262 ASP A CA 1
ATOM 1919 C C . ASP A 1 262 ? 0.407 -11.692 -14.001 1.00 85.19 262 ASP A C 1
ATOM 1921 O O . ASP A 1 262 ? -0.353 -12.252 -13.216 1.00 85.19 262 ASP A O 1
ATOM 1925 N N . ALA A 1 263 ? 1.540 -11.123 -13.579 1.00 84.50 263 ALA A N 1
ATOM 1926 C CA . ALA A 1 263 ? 1.924 -10.989 -12.171 1.00 84.50 263 ALA A CA 1
ATOM 1927 C C . ALA A 1 263 ? 1.339 -9.726 -11.511 1.00 84.50 263 ALA A C 1
ATOM 1929 O O . ALA A 1 263 ? 1.511 -9.520 -10.309 1.00 84.50 263 ALA A O 1
ATOM 1930 N N . PHE A 1 264 ? 0.686 -8.861 -12.291 1.00 84.94 264 PHE A N 1
ATOM 1931 C CA . PHE A 1 264 ? 0.002 -7.673 -11.801 1.00 84.94 264 PHE A CA 1
ATOM 1932 C C . PHE A 1 264 ? -1.485 -7.985 -11.621 1.00 84.94 264 PHE A C 1
ATOM 1934 O O . PHE A 1 264 ? -2.168 -8.354 -12.572 1.00 84.94 264 PHE A O 1
ATOM 1941 N N . ASP A 1 265 ? -2.008 -7.756 -10.416 1.00 83.06 265 ASP A N 1
ATOM 1942 C CA . ASP A 1 265 ? -3.419 -8.008 -10.075 1.00 83.06 265 ASP A CA 1
ATOM 1943 C C . ASP A 1 265 ? -4.407 -7.056 -10.796 1.00 83.06 265 ASP A C 1
ATOM 1945 O O . ASP A 1 265 ? -5.622 -7.191 -10.665 1.00 83.06 265 ASP A O 1
ATOM 1949 N N . GLY A 1 266 ? -3.897 -6.083 -11.563 1.00 84.19 266 GLY A N 1
AT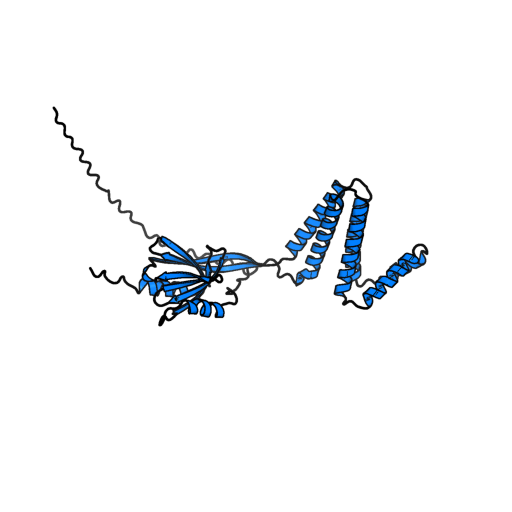OM 1950 C CA . GLY A 1 266 ? -4.683 -5.026 -12.203 1.00 84.19 266 GLY A CA 1
ATOM 1951 C C . GLY A 1 266 ? -5.108 -3.933 -11.218 1.00 84.19 266 GLY A C 1
ATOM 1952 O O . GLY A 1 266 ? -4.817 -4.003 -10.026 1.00 84.19 266 GLY A O 1
ATOM 1953 N N . ILE A 1 267 ? -5.764 -2.878 -11.717 1.00 81.69 267 ILE A N 1
ATOM 1954 C CA . ILE A 1 267 ? -6.461 -1.909 -10.862 1.00 81.69 267 ILE A CA 1
ATOM 1955 C C . ILE A 1 267 ? -7.840 -2.492 -10.585 1.00 81.69 267 ILE A C 1
ATOM 1957 O O . ILE A 1 267 ? -8.692 -2.550 -11.473 1.00 81.69 267 ILE A O 1
ATOM 1961 N N . GLU A 1 268 ? -8.068 -2.880 -9.338 1.00 81.38 268 GLU A N 1
ATOM 1962 C CA . GLU A 1 268 ? -9.386 -3.255 -8.871 1.00 81.38 268 GLU A CA 1
ATOM 1963 C C . GLU A 1 268 ? -9.987 -2.097 -8.070 1.00 81.38 268 GLU A C 1
ATOM 1965 O O . GLU A 1 268 ? -9.405 -1.573 -7.110 1.00 81.38 268 GLU A O 1
ATOM 1970 N N . LEU A 1 269 ? -11.175 -1.665 -8.492 1.00 81.00 269 LEU A N 1
ATOM 1971 C CA . LEU A 1 269 ? -11.987 -0.749 -7.708 1.00 81.00 269 LEU A CA 1
ATOM 1972 C C . LEU A 1 269 ? -12.624 -1.553 -6.586 1.00 81.00 269 LEU A C 1
ATOM 1974 O O . LEU A 1 269 ? -13.647 -2.213 -6.745 1.00 81.00 269 LEU A O 1
ATOM 1978 N N . VAL A 1 270 ? -11.992 -1.507 -5.429 1.00 83.50 270 VAL A N 1
ATOM 1979 C CA . VAL A 1 270 ? -12.418 -2.287 -4.290 1.00 83.50 270 VAL A CA 1
ATOM 1980 C C . VAL A 1 270 ? -13.372 -1.471 -3.440 1.00 83.50 270 VAL A C 1
ATOM 1982 O O . VAL A 1 270 ? -13.028 -0.419 -2.895 1.00 83.50 270 VAL A O 1
ATOM 1985 N N . ARG A 1 271 ? -14.585 -1.988 -3.253 1.00 85.81 271 ARG A N 1
ATOM 1986 C CA . ARG A 1 271 ? -15.538 -1.386 -2.322 1.00 85.81 271 ARG A CA 1
ATOM 1987 C C . ARG A 1 271 ? -15.296 -1.944 -0.925 1.00 85.81 271 ARG A C 1
ATOM 1989 O O . ARG A 1 271 ? -15.710 -3.059 -0.616 1.00 85.81 271 ARG A O 1
ATOM 1996 N N . ARG A 1 272 ? -14.672 -1.146 -0.059 1.00 88.44 272 ARG A N 1
ATOM 1997 C CA . ARG A 1 272 ? -14.484 -1.477 1.357 1.00 88.44 272 ARG A CA 1
ATOM 1998 C C . ARG A 1 272 ? -15.672 -0.974 2.158 1.00 88.44 272 ARG A C 1
ATOM 2000 O O . ARG A 1 272 ? -15.981 0.218 2.163 1.00 88.44 272 ARG A O 1
ATOM 2007 N N . ARG A 1 273 ? -16.361 -1.890 2.833 1.00 90.44 273 ARG A N 1
ATOM 2008 C CA . ARG A 1 273 ? -17.375 -1.540 3.831 1.00 90.44 273 ARG A CA 1
ATOM 2009 C C . ARG A 1 273 ? -16.677 -1.444 5.177 1.00 90.44 273 ARG A C 1
ATOM 2011 O O . ARG A 1 273 ? -16.045 -2.409 5.592 1.00 90.44 273 ARG A O 1
ATOM 2018 N N . GLN A 1 274 ? -16.803 -0.303 5.837 1.00 92.38 274 GLN A N 1
ATOM 2019 C CA . GLN A 1 274 ? -16.294 -0.106 7.187 1.00 92.38 274 GLN A CA 1
ATOM 2020 C C . GLN A 1 274 ? -17.376 0.498 8.068 1.00 92.38 274 GLN A C 1
ATOM 2022 O O . GLN A 1 274 ? -18.302 1.167 7.596 1.00 92.38 274 GLN A O 1
ATOM 2027 N N . ARG A 1 275 ? -17.269 0.233 9.363 1.00 94.81 275 ARG A N 1
ATOM 2028 C CA . ARG A 1 275 ? -18.174 0.785 10.355 1.00 94.81 275 ARG A CA 1
ATOM 2029 C C . ARG A 1 275 ? -17.405 1.748 11.234 1.00 94.81 275 ARG A C 1
ATOM 2031 O O . ARG A 1 275 ? -16.478 1.357 11.929 1.00 94.81 275 ARG A O 1
ATOM 2038 N N . THR A 1 276 ? -17.802 3.008 11.197 1.00 95.62 276 THR A N 1
ATOM 2039 C CA . THR A 1 276 ? -17.174 4.068 11.976 1.00 95.62 276 THR A CA 1
ATOM 2040 C C . THR A 1 276 ? -17.960 4.229 13.272 1.00 95.62 276 THR A C 1
ATOM 2042 O O . THR A 1 276 ? -19.130 4.613 13.253 1.00 95.62 276 THR A O 1
ATOM 2045 N N . VAL A 1 277 ? -17.338 3.912 14.402 1.00 96.94 277 VAL A N 1
ATOM 2046 C CA . VAL A 1 277 ? -17.877 4.114 15.748 1.00 96.94 277 VAL A CA 1
ATOM 2047 C C . VAL A 1 277 ? -17.261 5.387 16.315 1.00 96.94 277 VAL A C 1
ATOM 2049 O O . VAL A 1 277 ? -16.048 5.486 16.464 1.00 96.94 277 VAL A O 1
ATOM 2052 N N . ARG A 1 278 ? -18.097 6.381 16.608 1.00 97.50 278 ARG A N 1
ATOM 2053 C CA . ARG A 1 278 ? -17.706 7.631 17.262 1.00 97.50 278 ARG A CA 1
ATOM 2054 C C . ARG A 1 278 ? -18.186 7.607 18.699 1.00 97.50 278 ARG A C 1
ATOM 2056 O O . ARG A 1 278 ? -19.384 7.467 18.947 1.00 97.50 278 ARG A O 1
ATOM 2063 N N . VAL A 1 279 ? -17.248 7.761 19.618 1.00 97.44 279 VAL A N 1
ATOM 2064 C CA . VAL A 1 279 ? -17.493 7.810 21.056 1.00 97.44 279 VAL A CA 1
ATOM 2065 C C . VAL A 1 279 ? -17.187 9.223 21.520 1.00 97.44 279 VAL A C 1
ATOM 2067 O O . VAL A 1 279 ? -16.049 9.670 21.422 1.00 97.44 279 VAL A O 1
ATOM 2070 N N . THR A 1 280 ? -18.203 9.945 21.979 1.00 97.25 280 THR A N 1
ATOM 2071 C CA . THR A 1 280 ? -18.018 11.271 22.579 1.00 97.25 280 THR A CA 1
ATOM 2072 C C . THR A 1 280 ? -17.886 11.109 24.082 1.00 97.25 280 THR A C 1
ATOM 2074 O O . THR A 1 280 ? -18.767 10.528 24.718 1.00 97.25 280 THR A O 1
ATOM 2077 N N . VAL A 1 281 ? -16.788 11.620 24.621 1.00 97.00 281 VAL A N 1
ATOM 2078 C CA . VAL A 1 281 ? -16.467 11.635 26.048 1.00 97.00 281 VAL A CA 1
ATOM 2079 C C . VAL A 1 281 ? -16.931 12.964 26.655 1.00 97.00 281 VAL A C 1
ATOM 2081 O O . VAL A 1 281 ? -17.048 13.959 25.940 1.00 97.00 281 VAL A O 1
ATOM 2084 N N . GLU A 1 282 ? -17.198 12.979 27.958 1.00 96.50 282 GLU A N 1
ATOM 2085 C CA . GLU A 1 282 ? -17.631 14.147 28.741 1.00 96.50 282 GLU A CA 1
ATOM 2086 C C . GLU A 1 282 ? -16.736 15.375 28.547 1.00 96.50 282 GLU A C 1
ATOM 2088 O O . GLU A 1 282 ? -17.240 16.485 28.388 1.00 96.50 282 GLU A O 1
ATOM 2093 N N . ASP A 1 283 ? -15.426 15.162 28.407 1.00 95.19 283 ASP A N 1
ATOM 2094 C CA . ASP A 1 283 ? -14.434 16.215 28.154 1.00 95.19 283 ASP A CA 1
ATOM 2095 C C . ASP A 1 283 ? -14.537 16.832 26.736 1.00 95.19 283 ASP A C 1
ATOM 2097 O O . ASP A 1 283 ? -13.695 17.626 26.320 1.00 95.19 283 ASP A O 1
ATOM 2101 N N . GLY A 1 284 ? -15.537 16.437 25.941 1.00 96.38 284 GLY A N 1
ATOM 2102 C CA . GLY A 1 284 ? -15.734 16.860 24.553 1.00 96.38 284 GLY A CA 1
ATOM 2103 C C . GLY A 1 284 ? -14.851 16.123 23.541 1.00 96.38 284 GLY A C 1
ATOM 2104 O O . GLY A 1 284 ? -15.021 16.300 22.332 1.00 96.38 284 GLY A O 1
ATOM 2105 N N . GLN A 1 285 ? -13.935 15.265 24.002 1.00 96.69 285 GLN A N 1
ATOM 2106 C CA . GLN A 1 285 ? -13.096 14.440 23.139 1.00 96.69 285 GLN A CA 1
ATOM 2107 C C . GLN A 1 285 ? -13.955 13.447 22.345 1.00 96.69 285 GLN A C 1
ATOM 2109 O O . GLN A 1 285 ? -14.796 12.735 22.898 1.00 96.69 285 GLN A O 1
ATOM 2114 N N . VAL A 1 286 ? -13.722 13.371 21.035 1.00 96.94 286 VAL A N 1
ATOM 2115 C CA . VAL A 1 286 ? -14.377 12.398 20.156 1.00 96.94 286 VAL A CA 1
ATOM 2116 C C . VAL A 1 286 ? -13.353 11.359 19.738 1.00 96.94 286 VAL A C 1
ATOM 2118 O O . VAL A 1 286 ? -12.381 11.672 19.060 1.00 96.94 286 VAL A O 1
ATOM 2121 N N . VAL A 1 287 ? -13.581 10.114 20.137 1.00 96.12 287 VAL A N 1
ATOM 2122 C CA . VAL A 1 287 ? -12.768 8.971 19.730 1.00 96.12 287 VAL A CA 1
ATOM 2123 C C . VAL A 1 287 ? -13.448 8.314 18.539 1.00 96.12 287 VAL A C 1
ATOM 2125 O O . VAL A 1 287 ? -14.559 7.793 18.662 1.00 96.12 287 VAL A O 1
ATOM 2128 N N . THR A 1 288 ? -12.797 8.352 17.378 1.00 96.44 288 THR A N 1
ATOM 2129 C CA . THR A 1 288 ? -13.296 7.696 16.166 1.00 96.44 288 THR A CA 1
ATOM 2130 C C . THR A 1 288 ? -12.562 6.377 15.957 1.00 96.44 288 THR A C 1
ATOM 2132 O O . THR A 1 288 ? -11.336 6.344 15.909 1.00 96.44 288 THR A O 1
ATOM 2135 N N . LEU A 1 289 ? -13.314 5.288 15.819 1.00 95.19 289 LEU A N 1
ATOM 2136 C CA . LEU A 1 289 ? -12.801 3.938 15.604 1.00 95.19 289 LEU A CA 1
ATOM 2137 C C . LEU A 1 289 ? -13.432 3.362 14.335 1.00 95.19 289 LEU A C 1
ATOM 2139 O O . LEU A 1 289 ? -14.655 3.322 14.216 1.00 95.19 289 LEU A O 1
ATOM 2143 N N . CYS A 1 290 ? -12.621 2.902 13.390 1.00 94.44 290 CYS A N 1
ATOM 2144 C CA . CYS A 1 290 ? -13.094 2.189 12.207 1.00 94.44 290 CYS A CA 1
ATOM 2145 C C . CYS A 1 290 ? -12.975 0.684 12.456 1.00 94.44 290 CYS A C 1
ATOM 2147 O O . CYS A 1 290 ? -11.869 0.167 12.558 1.00 94.44 290 CYS A O 1
ATOM 2149 N N . THR A 1 291 ? -14.104 -0.013 12.561 1.00 94.31 291 THR A N 1
ATOM 2150 C CA . THR A 1 291 ? -14.181 -1.460 12.804 1.00 94.31 291 THR A CA 1
ATOM 2151 C C . THR A 1 291 ? -14.766 -2.210 11.596 1.00 94.31 291 THR A C 1
ATOM 2153 O O . THR A 1 291 ? -15.321 -1.613 10.660 1.00 94.31 291 THR A O 1
ATOM 2156 N N . ASN A 1 292 ? -14.653 -3.539 11.631 1.00 92.31 292 ASN A N 1
ATOM 2157 C CA . ASN A 1 292 ? -15.344 -4.468 10.752 1.00 92.31 292 ASN A CA 1
ATOM 2158 C C . ASN A 1 292 ? -16.855 -4.134 10.682 1.00 92.31 292 ASN A C 1
ATOM 2160 O O . ASN A 1 292 ? -17.493 -3.911 11.716 1.00 92.31 292 ASN A O 1
ATOM 2164 N N . PRO A 1 293 ? -17.468 -4.121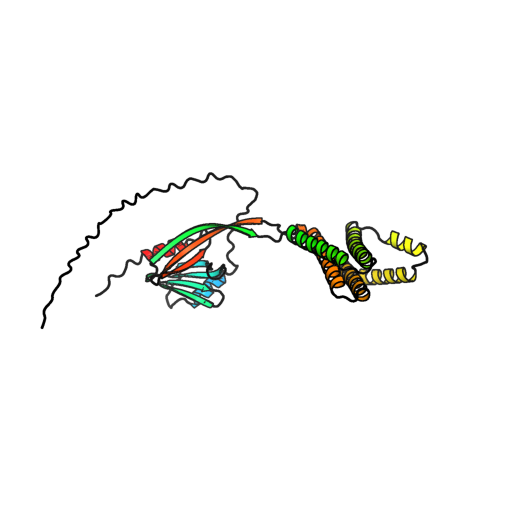 9.482 1.00 92.44 293 PRO A N 1
ATOM 2165 C CA . PRO A 1 293 ? -18.900 -3.859 9.313 1.00 92.44 293 PRO A CA 1
ATOM 2166 C C . PRO A 1 293 ? -19.828 -4.776 10.127 1.00 92.44 293 PRO A C 1
ATOM 2168 O O . PRO A 1 293 ? -20.931 -4.348 10.491 1.00 92.44 293 PRO A O 1
ATOM 2171 N N . GLU A 1 294 ? -19.374 -5.994 10.427 1.00 93.25 294 GLU A N 1
ATOM 2172 C CA . GLU A 1 294 ? -20.104 -6.996 11.209 1.00 93.25 294 GLU A CA 1
ATOM 2173 C C . GLU A 1 294 ? -19.736 -6.998 12.700 1.00 93.25 294 GLU A C 1
ATOM 2175 O O . GLU A 1 294 ? -20.281 -7.787 13.471 1.00 93.25 294 GLU A O 1
ATOM 2180 N N . SER A 1 295 ? -18.844 -6.102 13.136 1.00 93.44 295 SER A N 1
ATOM 2181 C CA . SER A 1 295 ? -18.496 -5.985 14.549 1.00 93.44 295 SER A CA 1
ATOM 2182 C C . SER A 1 295 ? -19.697 -5.566 15.397 1.00 93.44 295 SER A C 1
ATOM 2184 O O . SER A 1 295 ? -20.487 -4.685 15.030 1.00 93.44 295 SER A O 1
ATOM 2186 N N . THR A 1 296 ? -19.803 -6.195 16.569 1.00 95.38 296 THR A N 1
ATOM 2187 C CA . THR A 1 296 ? -20.783 -5.890 17.617 1.00 95.38 296 THR A CA 1
ATOM 2188 C C . THR A 1 296 ? -20.283 -4.847 18.616 1.00 95.38 296 THR A C 1
ATOM 2190 O O . THR A 1 296 ? -21.006 -4.542 19.566 1.00 95.38 296 THR A O 1
ATOM 2193 N N . LEU A 1 297 ? -19.070 -4.308 18.426 1.00 95.12 297 LEU A N 1
ATOM 2194 C CA . LEU A 1 297 ? -18.423 -3.375 19.351 1.00 95.12 297 LEU A CA 1
ATOM 2195 C C . LEU A 1 297 ? -19.329 -2.193 19.709 1.00 95.12 297 LEU A C 1
ATOM 2197 O O . LEU A 1 297 ? -19.433 -1.832 20.874 1.00 95.12 297 LEU A O 1
ATOM 2201 N N . ASP A 1 298 ? -20.031 -1.618 18.735 1.00 96.38 298 ASP A N 1
ATOM 2202 C CA . ASP A 1 298 ? -20.927 -0.482 18.957 1.00 96.38 298 ASP A CA 1
ATOM 2203 C C . ASP A 1 298 ? -22.130 -0.832 19.848 1.00 96.38 298 ASP A C 1
ATOM 2205 O O . ASP A 1 298 ? -22.495 -0.043 20.718 1.00 96.38 298 ASP A O 1
ATOM 2209 N N . ARG A 1 299 ? -22.737 -2.012 19.651 1.00 96.38 299 ARG A N 1
ATOM 2210 C CA . ARG A 1 299 ? -23.912 -2.457 20.408 1.00 96.38 299 ARG A CA 1
ATOM 2211 C C . ARG A 1 299 ? -23.525 -2.760 21.843 1.00 96.38 299 ARG A C 1
ATOM 2213 O O . ARG A 1 299 ? -24.240 -2.371 22.758 1.00 96.38 299 ARG A O 1
ATOM 2220 N N . GLU A 1 300 ? -22.391 -3.426 22.033 1.00 97.12 300 GLU A N 1
ATOM 2221 C CA . GLU A 1 300 ? -21.860 -3.753 23.355 1.00 97.12 300 GLU A CA 1
ATOM 2222 C C . GLU A 1 300 ? -21.403 -2.491 24.097 1.00 97.12 300 GLU A C 1
ATOM 2224 O O . GLU A 1 300 ? -21.765 -2.301 25.258 1.00 97.12 300 GLU A O 1
ATOM 2229 N N . LEU A 1 301 ? -20.714 -1.570 23.414 1.00 96.06 301 LEU A N 1
ATOM 2230 C CA . LEU A 1 301 ? -20.328 -0.275 23.977 1.00 96.06 301 LEU A CA 1
ATOM 2231 C C . LEU A 1 301 ? -21.561 0.541 24.384 1.00 96.06 301 LEU A C 1
ATOM 2233 O O . LEU A 1 301 ? -21.624 1.040 25.506 1.00 96.06 301 LEU A O 1
ATOM 2237 N N . ALA A 1 302 ? -22.570 0.635 23.512 1.00 95.38 302 ALA A N 1
ATOM 2238 C CA . ALA A 1 302 ? -23.820 1.319 23.821 1.00 95.38 302 ALA A CA 1
ATOM 2239 C C . ALA A 1 302 ? -24.554 0.649 24.992 1.00 95.38 302 ALA A C 1
ATOM 2241 O O . ALA A 1 302 ? -25.012 1.348 25.895 1.00 95.38 302 ALA A O 1
ATOM 2242 N N . ARG A 1 303 ? -24.626 -0.689 25.028 1.00 96.31 303 ARG A N 1
ATOM 2243 C CA . ARG A 1 303 ? -25.267 -1.443 26.116 1.00 96.31 303 ARG A CA 1
ATOM 2244 C C . ARG A 1 303 ? -24.603 -1.164 27.463 1.00 96.31 303 ARG A C 1
ATOM 2246 O O . ARG A 1 303 ? -25.306 -0.930 28.442 1.00 96.31 303 ARG A O 1
ATOM 2253 N N . LEU A 1 304 ? -23.270 -1.176 27.524 1.00 95.00 304 LEU A N 1
ATOM 2254 C CA . LEU A 1 304 ? -22.541 -0.940 28.772 1.00 95.00 304 LEU A CA 1
ATOM 2255 C C . LEU A 1 304 ? -22.554 0.531 29.204 1.00 95.00 304 LEU A C 1
ATOM 2257 O O . LEU A 1 304 ? -22.650 0.794 30.401 1.00 95.00 304 LEU A O 1
ATOM 2261 N N . ALA A 1 305 ? -22.500 1.471 28.255 1.00 93.50 305 ALA A N 1
ATOM 2262 C CA . ALA A 1 305 ? -22.600 2.899 28.550 1.00 93.50 305 ALA A CA 1
ATOM 2263 C C . ALA A 1 305 ? -23.986 3.263 29.117 1.00 93.50 305 ALA A C 1
ATOM 2265 O O . ALA A 1 305 ? -24.072 3.915 30.149 1.00 93.50 305 ALA A O 1
ATOM 2266 N N . HIS A 1 306 ? -25.078 2.770 28.515 1.00 91.06 306 HIS A N 1
ATOM 2267 C CA . HIS A 1 306 ? -26.444 3.074 28.977 1.00 91.06 306 HIS A CA 1
ATOM 2268 C C . HIS A 1 306 ? -26.874 2.247 30.197 1.00 91.06 306 HIS A C 1
ATOM 2270 O O . HIS A 1 306 ? -27.678 2.705 31.006 1.00 91.06 306 HIS A O 1
ATOM 2276 N N . GLY A 1 307 ? -26.348 1.026 30.353 1.00 88.06 307 GLY A N 1
ATOM 2277 C CA . GLY A 1 307 ? -26.645 0.166 31.504 1.00 88.06 307 GLY A CA 1
ATOM 2278 C C . GLY A 1 307 ? -26.136 0.733 32.833 1.00 88.06 307 GLY A C 1
ATOM 2279 O O . GLY A 1 307 ? -26.622 0.356 33.899 1.00 88.06 307 GLY A O 1
ATOM 2280 N N . ARG A 1 308 ? -25.192 1.676 32.784 1.00 80.06 308 ARG A N 1
ATOM 2281 C CA . ARG A 1 308 ? -24.743 2.458 33.934 1.00 80.06 308 ARG A CA 1
ATOM 2282 C C . ARG A 1 308 ? -25.581 3.720 34.047 1.00 80.06 308 ARG A C 1
ATOM 2284 O O . ARG A 1 308 ? -25.130 4.815 33.733 1.00 80.06 308 ARG A O 1
ATOM 2291 N N . SER A 1 309 ? -26.816 3.561 34.513 1.00 61.31 309 SER A N 1
ATOM 2292 C CA . SER A 1 309 ? -27.566 4.719 35.000 1.00 61.31 309 SER A CA 1
ATOM 2293 C C . SER A 1 309 ? -26.723 5.458 36.049 1.00 61.31 309 SER A C 1
ATOM 2295 O O . SER A 1 309 ? -26.077 4.790 36.867 1.00 61.31 309 SER A O 1
ATOM 2297 N N . PRO A 1 310 ? -26.686 6.803 36.011 1.00 62.88 310 PRO A N 1
ATOM 2298 C CA . PRO A 1 310 ? -25.862 7.598 36.906 1.00 62.88 310 PRO A CA 1
ATOM 2299 C C . PRO A 1 310 ? -26.180 7.197 38.339 1.00 62.88 310 PRO A C 1
ATOM 2301 O O . PRO A 1 310 ? -27.333 7.228 38.777 1.00 62.88 310 PRO A O 1
ATOM 2304 N N . ARG A 1 311 ? -25.145 6.748 39.049 1.00 61.91 311 ARG A N 1
ATOM 2305 C CA . ARG A 1 311 ? -25.248 6.480 40.478 1.00 61.91 311 ARG A CA 1
ATOM 2306 C C . ARG A 1 311 ? -25.714 7.800 41.103 1.00 61.91 311 ARG A C 1
ATOM 2308 O O . ARG A 1 311 ? -25.049 8.803 40.849 1.00 61.91 311 ARG A O 1
ATOM 2315 N N . PRO A 1 312 ? -26.854 7.833 41.818 1.00 62.22 312 PRO A N 1
ATOM 2316 C CA . PRO A 1 312 ? -27.350 9.071 42.403 1.00 62.22 312 PRO A CA 1
ATOM 2317 C C . PRO A 1 312 ? -26.216 9.690 43.213 1.00 62.22 312 PRO A C 1
ATOM 2319 O O . PRO A 1 312 ? -25.564 8.977 43.985 1.00 62.22 312 PRO A O 1
ATOM 2322 N N . ALA A 1 313 ? -25.932 10.968 42.949 1.00 66.56 313 ALA A N 1
ATOM 2323 C CA . ALA A 1 313 ? -24.961 11.730 43.712 1.00 66.56 313 ALA A CA 1
ATOM 2324 C C . ALA A 1 313 ? -25.320 11.560 45.191 1.00 66.56 313 ALA A C 1
ATOM 2326 O O . ALA A 1 313 ? -26.447 11.836 45.603 1.00 66.56 313 ALA A O 1
ATOM 2327 N N . VAL A 1 314 ? -24.402 10.963 45.944 1.00 68.75 314 VAL A N 1
ATOM 2328 C CA . VAL A 1 314 ? -24.520 10.903 47.394 1.00 68.75 314 VAL A CA 1
ATOM 2329 C C . VAL A 1 314 ? -24.048 12.271 47.860 1.00 68.75 314 VAL A C 1
ATOM 2331 O O . VAL A 1 314 ? -22.840 12.504 47.902 1.00 68.75 314 VAL A O 1
ATOM 2334 N N . ASP A 1 315 ? -25.011 13.167 48.068 1.00 64.94 315 ASP A N 1
ATOM 2335 C CA . ASP A 1 315 ? -24.818 14.435 48.779 1.00 64.94 315 ASP A CA 1
ATOM 2336 C C . ASP A 1 315 ? -24.421 14.184 50.244 1.00 64.94 315 ASP A C 1
ATOM 2338 O O . ASP A 1 315 ? -24.952 13.220 50.856 1.00 64.94 315 ASP A O 1
#

Foldseek 3Di:
DDDDDDDDDDDDDPPPPPPPPPPPPPPPPPPPDPCPVDFADADADDADPCQVVLCVLVVVVADDVWDWDDWFWWFFVVVVRQIWIWTDTLFWIWTAGPVRDIDTGGLQQFPDKDKDKDKDWDWDWDALVVLLVQLQVLQVQLLVQLVVPDPDPVLNVLLVVLLVVLVVVVVCLVVVPPCPVVLVVVVVVVPQPVVSVVVVVVVVVLVPPDDPVVSNVVVLVVSLVVSLVVQPVPDPDPRNSVSSNSNSSSSVSNVVSVVCNVVIPRTGRYIYIWMWMWTQGNVRDIGIIIGRPPDCVSVVSVCSSVVCDPDPPPD

Radius of gyration: 35.54 Å; chains: 1; bounding box: 81×90×94 Å

pLDDT: mean 77.73, std 15.6, range [40.66, 97.5]

Sequence (315 aa):
MDDSATAGEGASEPTEKRVDRGVSNREDRGVSGRDDHGLTTVEQWRPPSSALCARSAVGEYLGAGESLQVIDEVSRPDDGGTPAAVGLTGRRLLVVSPDGSFLDVGLDRVCSVRSDRQSYLGVRGNDYRLVLCVGYLFAIVGLVGVLATSTSALTPTVALTTVGGVLLTDHVYRAGVDLDGPIGALDRGGRAAATTDRLRRWKRRLNGHVTDDDLALGATGGFTAGTFLLVVTVEPGLLAPALTLATVVGCVLSVYAFRYSDAFDGIELVRRRQRTVRVTVEDGQVVTLCTNPESTLDRELARLAHGRSPRPAVD